Protein AF-D8F2T1-F1 (afdb_monomer)

Mean predicted aligned error: 8.7 Å

Radius of gyration: 24.87 Å; Cα contacts (8 Å, |Δi|>4): 417; chains: 1; bounding box: 88×44×65 Å

Foldseek 3Di:
DPPFDDDDPVLVQLLLLVCLLLLLLLLLVLLVVVLPVVDDDQDWDWDDDPPDDIDTDHDFPDPLSLQLLLLSCCLQPPPPHCNHVLNNLVSLCVVDVDPLSVVLNVVLVVLLVDLQQDPDWDADPNDTQTLVNLLVCCCVQAFVDDPVSNVVVVVVLVVPVVSVSVSSSSNSSSSVSSSVSSVVSSVSCVVVVSRPDRDDGFQAAPVQRDGDPVFAQPDKAAPQHCLLQPSRGIHDGRHHTPVLCVLCVVLNVLVCLDDVNVVSSQQRHQADSSSAFRWHDQPQWIWTDSHNHDIDIDGNDPPDPQPDWDQDPVRDTDGDDDGPDDPPVVVSVVSVVVSVVVSVPDPDPPD

Solvent-accessible surface area (backbone atoms only — not comparable to full-atom values): 20233 Å² total; per-residue (Å²): 132,82,79,75,54,78,72,53,72,65,60,52,51,50,54,49,40,52,49,45,37,56,51,43,50,50,26,36,52,51,28,51,55,56,59,67,70,66,66,80,70,76,44,78,47,76,47,70,51,102,89,50,73,76,43,75,49,75,36,71,66,57,70,58,62,45,48,43,54,45,64,51,43,40,55,41,73,35,83,90,32,85,39,10,54,66,57,51,52,52,54,35,46,77,76,40,88,48,69,66,51,54,51,48,48,54,52,49,51,51,51,50,52,50,48,38,48,44,96,61,86,43,73,58,92,95,36,80,45,34,23,46,57,43,37,52,48,46,42,65,38,53,38,70,33,48,70,67,59,20,46,55,47,49,56,58,36,63,76,40,61,68,60,37,52,54,49,54,44,36,33,46,51,36,48,53,49,50,50,53,49,51,54,50,50,53,50,50,38,64,75,66,64,50,58,77,79,74,82,77,59,78,43,43,15,78,86,75,68,52,59,56,94,92,55,56,38,88,46,69,48,48,83,47,60,50,74,51,38,42,78,77,57,64,40,59,60,30,42,48,32,51,68,60,49,65,52,44,51,65,50,51,55,55,52,44,68,36,70,72,44,30,51,42,16,48,61,56,19,66,51,41,84,74,36,39,56,33,68,44,74,60,89,55,33,36,38,35,35,77,42,66,62,40,75,48,78,47,73,70,55,104,55,81,73,81,88,60,67,42,77,42,97,84,80,47,75,47,68,84,87,84,78,88,75,78,78,57,61,62,64,52,48,54,46,53,51,50,49,55,52,64,67,70,65,63,80,78,79,84,124

Sequence (351 aa):
MTEIRDLSKDELEQETRIYRFLHQINIVRDTAKRLLKKGPHLGIQMKAEKDGPLQMEFRPPDIQTATELAVVIEPLVRESSDIHYNTIIELCRAQNESSELVTLHEKATTAAAGIKKGGMQLVHNDQERTPEWIYERFMDKMVNVGDIEAREYEENLNRDPILRDLLLFQFYDYSMSMIRFLIWLQEAFKSGEFLPKGAYRDHICITCGRSGDDVNFTKVEHTLPEALGNTHSVLPRGYCCDKCQNIMAPVEGKILETLPFAMTKLLFTKHTKAGRFPKAKLGQIHYEKTKPNHLRMDVFSGKAGFTDVQKADDGKVKFNLTASSRFDHIALGRVLVLSATINSKEPAQNI

Nearest PDB structures (foldseek):
  3ani-assembly1_A  TM=1.305E-01  e=9.556E-01  Streptococcus agalactiae serogroup III

Secondary structure (DSSP, 8-state):
-----PPPHHHHHHHHHHHHHHHHHHHHHHHHHHHHTT-S--EEEEE--TTS--EEEEEPPPHHHHHHHHHHHHHHH-TTSTT-HHHHHHHHHHH---HHHHHHHHHHHHHHHHHHH-SS-EEETTEEE-HHHHHHHHIIIIISS-HHHHHHHHHHHTTSHHHHHHHHHHHHHHHHHHHHHHHHHHHHHHHTT-SPPPPP---B-TTT--BSTTS-----EESS-GGGT--S-EE-TTSS-HHHHHHHHHHHHHHHTSHHHHHHHHHH-SS-TTSPPPEEEETTEEEEEEETTEEEEEE--SS-S-TT-EEPTTS-EE----------HHHHHHHHHHHHHHHS-------

Structure (mmCIF, N/CA/C/O backbone):
data_AF-D8F2T1-F1
#
_entry.id   AF-D8F2T1-F1
#
loop_
_atom_site.group_PDB
_atom_site.id
_atom_site.type_symbol
_atom_site.label_atom_id
_atom_site.label_alt_id
_atom_site.label_comp_id
_atom_site.label_asym_id
_atom_site.label_entity_id
_atom_site.label_seq_id
_atom_site.pdbx_PDB_ins_code
_atom_site.Cartn_x
_atom_site.Cartn_y
_atom_site.Cartn_z
_atom_site.occupancy
_atom_site.B_iso_or_equiv
_atom_site.auth_seq_id
_atom_site.auth_comp_id
_atom_site.auth_asym_id
_atom_site.auth_atom_id
_atom_site.pdbx_PDB_model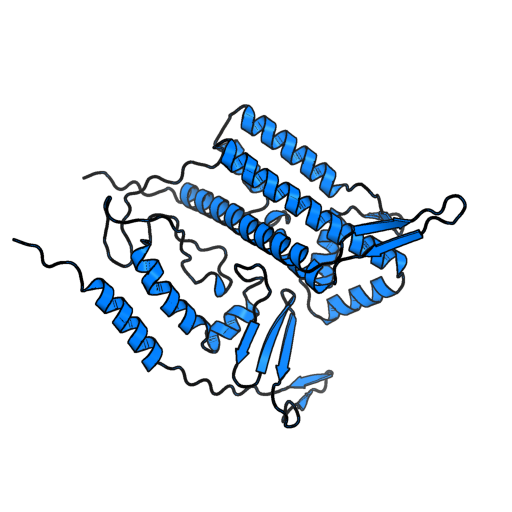_num
ATOM 1 N N . MET A 1 1 ? 42.967 -2.618 6.254 1.00 47.53 1 MET A N 1
ATOM 2 C CA . MET A 1 1 ? 41.799 -3.251 5.618 1.00 47.53 1 MET A CA 1
ATOM 3 C C . MET A 1 1 ? 40.784 -3.469 6.713 1.00 47.53 1 MET A C 1
ATOM 5 O O . MET A 1 1 ? 41.031 -4.296 7.578 1.00 47.53 1 MET A O 1
ATOM 9 N N . THR A 1 2 ? 39.742 -2.649 6.753 1.00 48.16 2 THR A N 1
ATOM 10 C CA . THR A 1 2 ? 38.578 -2.891 7.608 1.00 48.16 2 THR A CA 1
ATOM 11 C C . THR A 1 2 ? 37.925 -4.177 7.102 1.00 48.16 2 THR A C 1
ATOM 13 O O . THR A 1 2 ?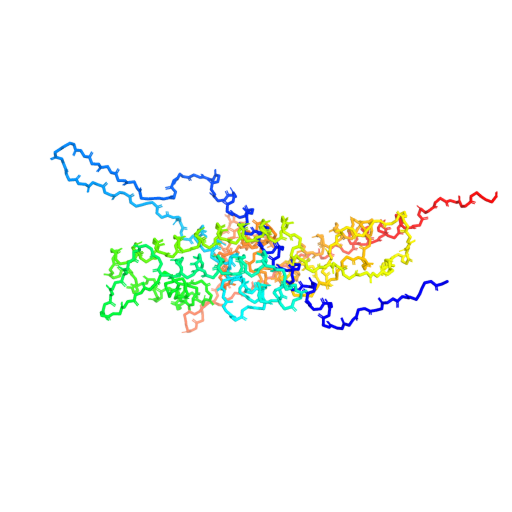 37.788 -4.345 5.891 1.00 48.16 2 THR A O 1
ATOM 16 N N . GLU A 1 3 ? 37.648 -5.137 7.982 1.00 52.06 3 GLU A N 1
ATOM 17 C CA . GLU A 1 3 ? 36.912 -6.336 7.581 1.00 52.06 3 GLU A CA 1
ATOM 18 C C . GLU A 1 3 ? 35.502 -5.917 7.159 1.00 52.06 3 GLU A C 1
ATOM 20 O O . GLU A 1 3 ? 34.770 -5.313 7.947 1.00 52.06 3 GLU A O 1
ATOM 25 N N . ILE A 1 4 ? 35.136 -6.236 5.916 1.00 58.72 4 ILE A N 1
ATOM 26 C CA . ILE A 1 4 ? 33.775 -6.055 5.416 1.00 58.72 4 ILE A CA 1
ATOM 27 C C . ILE A 1 4 ? 32.883 -6.968 6.257 1.00 58.72 4 ILE A C 1
ATOM 29 O O . ILE A 1 4 ? 32.917 -8.191 6.113 1.00 58.72 4 ILE A O 1
ATOM 33 N N . ARG A 1 5 ? 32.101 -6.385 7.167 1.00 67.44 5 ARG A N 1
ATOM 34 C CA . ARG A 1 5 ? 31.079 -7.136 7.895 1.00 67.44 5 ARG A CA 1
ATOM 35 C C . ARG A 1 5 ? 29.887 -7.349 6.970 1.00 67.44 5 ARG A C 1
ATOM 37 O O . ARG A 1 5 ? 29.105 -6.427 6.742 1.00 67.44 5 ARG A O 1
ATOM 44 N N . ASP A 1 6 ? 29.724 -8.576 6.493 1.00 68.56 6 ASP A N 1
ATOM 45 C CA . ASP A 1 6 ? 28.475 -8.995 5.869 1.00 68.56 6 ASP A CA 1
ATOM 46 C C . ASP A 1 6 ? 27.378 -9.116 6.930 1.00 68.56 6 ASP A C 1
ATOM 48 O O . ASP A 1 6 ? 27.595 -9.615 8.040 1.00 68.56 6 ASP A O 1
ATOM 52 N N . LEU A 1 7 ? 26.182 -8.637 6.594 1.00 70.38 7 LEU A N 1
ATOM 53 C CA . LEU A 1 7 ? 25.020 -8.829 7.450 1.00 70.38 7 LEU A CA 1
ATOM 54 C C . LEU A 1 7 ? 24.626 -10.290 7.490 1.00 70.38 7 LEU A C 1
ATOM 56 O O . LEU A 1 7 ? 24.639 -10.982 6.467 1.00 70.38 7 LEU A O 1
ATOM 60 N N . SER A 1 8 ? 24.151 -10.723 8.655 1.00 84.25 8 SER A N 1
ATOM 61 C CA . SER A 1 8 ? 23.357 -11.939 8.685 1.00 84.25 8 SER A CA 1
ATOM 62 C C . SER A 1 8 ? 22.122 -11.765 7.795 1.00 84.25 8 SER A C 1
ATOM 64 O O . SER A 1 8 ? 21.581 -10.667 7.622 1.00 84.25 8 SER A O 1
ATOM 66 N N . LYS A 1 9 ? 21.658 -12.875 7.221 1.00 84.50 9 LYS A N 1
ATOM 67 C CA . LYS A 1 9 ? 20.428 -12.905 6.423 1.00 84.50 9 LYS A CA 1
ATOM 68 C C . LYS A 1 9 ? 19.243 -12.291 7.185 1.00 84.50 9 LYS A C 1
ATOM 70 O O . LYS A 1 9 ? 18.441 -11.581 6.584 1.00 84.50 9 LYS A O 1
ATOM 75 N N . ASP A 1 10 ? 19.184 -12.520 8.494 1.00 87.12 10 ASP A N 1
ATOM 76 C CA . ASP A 1 10 ? 18.110 -12.041 9.362 1.00 87.12 10 ASP A CA 1
ATOM 77 C C . ASP A 1 10 ? 18.156 -10.517 9.541 1.00 87.12 10 ASP A C 1
ATOM 79 O O . ASP A 1 10 ? 17.127 -9.859 9.403 1.00 87.12 10 ASP A O 1
ATOM 83 N N . GLU A 1 11 ? 19.337 -9.928 9.764 1.00 84.31 11 GLU A N 1
ATOM 84 C CA . GLU A 1 11 ? 19.495 -8.465 9.845 1.00 84.31 11 GLU A CA 1
ATOM 85 C C . GLU A 1 11 ? 19.054 -7.782 8.540 1.00 84.31 11 GLU A C 1
ATOM 87 O O . GLU A 1 11 ? 18.348 -6.770 8.563 1.00 84.31 11 GLU A O 1
ATOM 92 N N . LEU A 1 12 ? 19.418 -8.364 7.391 1.00 83.44 12 LEU A N 1
ATOM 93 C CA . LEU A 1 12 ? 19.035 -7.857 6.073 1.00 83.44 12 LEU A CA 1
ATOM 94 C C . LEU A 1 12 ? 17.518 -7.928 5.844 1.00 83.44 12 LEU A C 1
ATOM 96 O O . LEU A 1 12 ? 16.914 -6.995 5.301 1.00 83.44 12 LEU A O 1
ATOM 100 N N . GLU A 1 13 ? 16.898 -9.038 6.246 1.00 88.38 13 GLU A N 1
ATOM 101 C CA . GLU A 1 13 ? 15.456 -9.236 6.130 1.00 88.38 13 GLU A CA 1
ATOM 102 C C . GLU A 1 13 ? 14.687 -8.239 7.007 1.00 88.38 13 GLU A C 1
ATOM 104 O O . GLU A 1 13 ? 13.708 -7.638 6.556 1.00 88.38 13 GLU A O 1
ATOM 109 N N . GLN A 1 14 ? 15.156 -8.002 8.231 1.00 89.25 14 GLN A N 1
ATOM 110 C CA . GLN A 1 14 ? 14.554 -7.045 9.157 1.00 89.25 14 GLN A CA 1
ATOM 111 C C . GLN A 1 14 ? 14.670 -5.605 8.646 1.00 89.25 14 GLN A C 1
ATOM 113 O O . GLN A 1 14 ? 13.664 -4.893 8.597 1.00 89.25 14 GLN A O 1
ATOM 118 N N . GLU A 1 15 ? 15.858 -5.185 8.197 1.00 87.06 15 GLU A N 1
ATOM 119 C CA . GLU A 1 15 ? 16.068 -3.862 7.595 1.00 87.06 15 GLU A CA 1
ATOM 120 C C . GLU A 1 15 ? 15.147 -3.657 6.382 1.00 87.06 15 GLU A C 1
ATOM 122 O O . GLU A 1 15 ? 14.473 -2.629 6.260 1.00 87.06 15 GLU A O 1
ATOM 127 N N . THR A 1 16 ? 15.053 -4.672 5.518 1.00 89.75 16 THR A N 1
ATOM 128 C CA . THR A 1 16 ? 14.167 -4.681 4.347 1.00 89.75 16 THR A CA 1
ATOM 129 C C . THR A 1 16 ? 12.702 -4.519 4.742 1.00 89.75 16 THR A C 1
ATOM 131 O O . THR A 1 16 ? 11.978 -3.711 4.155 1.00 89.75 16 THR A O 1
ATOM 134 N N . ARG A 1 17 ? 12.249 -5.270 5.746 1.00 92.75 17 ARG A N 1
ATOM 135 C CA . ARG A 1 17 ? 10.864 -5.249 6.224 1.00 92.75 17 ARG A CA 1
ATOM 136 C C . ARG A 1 17 ? 10.489 -3.878 6.791 1.00 92.75 17 ARG A C 1
ATOM 138 O O . ARG A 1 17 ? 9.437 -3.337 6.452 1.00 92.75 17 ARG A O 1
ATOM 145 N N . ILE A 1 18 ? 11.382 -3.272 7.569 1.00 92.56 18 ILE A N 1
ATOM 146 C CA . ILE A 1 18 ? 11.192 -1.930 8.135 1.00 92.56 18 ILE A CA 1
ATOM 147 C C . ILE A 1 18 ? 11.193 -0.863 7.045 1.00 92.56 18 ILE A C 1
ATOM 149 O O . ILE A 1 18 ? 10.325 0.012 7.042 1.00 92.56 18 ILE A O 1
ATOM 153 N N . TYR A 1 19 ? 12.113 -0.948 6.081 1.00 92.50 19 TYR A N 1
ATOM 154 C CA . TYR A 1 19 ? 12.103 -0.059 4.923 1.00 92.50 19 TYR A CA 1
ATOM 155 C C . TYR A 1 19 ? 10.760 -0.127 4.188 1.00 92.50 19 TYR A C 1
ATOM 157 O O . TYR A 1 19 ? 10.139 0.912 3.960 1.00 92.50 19 TYR A O 1
ATOM 165 N N . ARG A 1 20 ? 10.284 -1.335 3.867 1.00 95.00 20 ARG A N 1
ATOM 166 C CA . ARG A 1 20 ? 9.018 -1.550 3.152 1.00 95.00 20 ARG A CA 1
ATOM 167 C C . ARG A 1 20 ? 7.823 -0.997 3.925 1.00 95.00 20 ARG A C 1
ATOM 169 O O . ARG A 1 20 ? 6.985 -0.324 3.330 1.00 95.00 20 ARG A O 1
ATOM 176 N N . PHE A 1 21 ? 7.778 -1.198 5.242 1.00 96.75 21 PHE A N 1
ATOM 177 C CA . PHE A 1 21 ? 6.762 -0.605 6.113 1.00 96.75 21 PHE A CA 1
ATOM 178 C C . PHE A 1 21 ? 6.758 0.929 6.040 1.00 96.75 21 PHE A C 1
ATOM 180 O O . PHE A 1 21 ? 5.733 1.550 5.750 1.00 96.75 21 PHE A O 1
ATOM 187 N N . LEU A 1 22 ? 7.918 1.563 6.247 1.00 95.31 22 LEU A N 1
ATOM 188 C CA . LEU A 1 22 ? 8.040 3.023 6.231 1.00 95.31 22 LEU A CA 1
ATOM 189 C C . LEU A 1 22 ? 7.744 3.613 4.847 1.00 95.31 22 LEU A C 1
ATOM 191 O O . LEU A 1 22 ? 7.115 4.670 4.748 1.00 95.31 22 LEU A O 1
ATOM 195 N N . HIS A 1 23 ? 8.196 2.936 3.791 1.00 95.25 23 HIS A N 1
ATOM 196 C CA . HIS A 1 23 ? 7.936 3.297 2.402 1.00 95.25 23 HIS A CA 1
ATOM 197 C C . HIS A 1 23 ? 6.441 3.239 2.091 1.00 95.25 23 HIS A C 1
ATOM 199 O O . HIS A 1 23 ? 5.882 4.220 1.598 1.00 95.25 23 HIS A O 1
ATOM 205 N N . GLN A 1 24 ? 5.760 2.162 2.487 1.00 97.50 24 GLN A N 1
ATOM 206 C CA . GLN A 1 24 ? 4.319 2.026 2.296 1.00 97.50 24 GLN A CA 1
ATOM 207 C C . GLN A 1 24 ? 3.536 3.112 3.049 1.00 97.50 24 GLN A C 1
ATOM 209 O O . GLN A 1 24 ? 2.613 3.696 2.483 1.00 97.50 24 GLN A O 1
ATOM 214 N N . ILE A 1 25 ? 3.932 3.479 4.275 1.00 97.75 25 ILE A N 1
ATOM 215 C CA . ILE A 1 25 ? 3.301 4.600 5.002 1.00 97.75 25 ILE A CA 1
ATOM 216 C C . ILE A 1 25 ? 3.478 5.931 4.262 1.00 97.75 25 ILE A C 1
ATOM 218 O O . ILE A 1 25 ? 2.567 6.762 4.260 1.00 97.75 25 ILE A O 1
ATOM 222 N N . ASN A 1 26 ? 4.618 6.158 3.602 1.00 96.31 26 ASN A N 1
ATOM 223 C CA . ASN A 1 26 ? 4.802 7.363 2.790 1.00 96.31 26 ASN A CA 1
ATOM 224 C C . ASN A 1 26 ? 3.833 7.383 1.598 1.00 96.31 26 ASN A C 1
ATOM 226 O O . ASN A 1 26 ? 3.187 8.407 1.371 1.00 96.31 26 ASN A O 1
ATOM 230 N N . ILE A 1 27 ? 3.655 6.248 0.911 1.00 96.69 27 ILE A N 1
ATOM 231 C CA . ILE A 1 27 ? 2.664 6.107 -0.168 1.00 96.69 27 ILE A CA 1
ATOM 232 C C . ILE A 1 27 ? 1.256 6.397 0.364 1.00 96.69 27 ILE A C 1
ATOM 234 O O . ILE A 1 27 ? 0.514 7.176 -0.239 1.00 96.69 27 ILE A O 1
ATOM 238 N N . VAL A 1 28 ? 0.894 5.830 1.516 1.00 96.44 28 VAL A N 1
ATOM 239 C CA . VAL A 1 28 ? -0.393 6.072 2.184 1.00 96.44 28 VAL A CA 1
ATOM 240 C C . VAL A 1 28 ? -0.595 7.558 2.483 1.00 96.44 28 VAL A C 1
ATOM 242 O O . VAL A 1 28 ? -1.626 8.128 2.120 1.00 96.44 28 VAL A O 1
ATOM 245 N N . ARG A 1 29 ? 0.400 8.216 3.089 1.00 95.25 29 ARG A N 1
ATOM 246 C CA . ARG A 1 29 ? 0.353 9.647 3.421 1.00 95.25 29 ARG A CA 1
ATOM 247 C C . ARG A 1 29 ? 0.141 10.503 2.175 1.00 95.25 29 ARG A C 1
ATOM 249 O O . ARG A 1 29 ? -0.699 11.404 2.191 1.00 95.25 29 ARG A O 1
ATOM 256 N N . ASP A 1 30 ? 0.885 10.244 1.106 1.00 94.62 30 ASP A N 1
ATOM 257 C CA . ASP A 1 30 ? 0.795 11.024 -0.131 1.00 94.62 30 ASP A CA 1
ATOM 258 C C . ASP A 1 30 ? -0.533 10.789 -0.857 1.00 94.62 30 ASP A C 1
ATOM 260 O O . ASP A 1 30 ? -1.131 11.728 -1.394 1.00 94.62 30 ASP A O 1
ATOM 264 N N . THR A 1 31 ? -1.049 9.561 -0.793 1.00 93.06 31 THR A N 1
ATOM 265 C CA . THR A 1 31 ? -2.378 9.196 -1.296 1.00 93.06 31 THR A CA 1
ATOM 266 C C . THR A 1 31 ? -3.470 9.947 -0.551 1.00 93.06 31 THR A C 1
ATOM 268 O O . THR A 1 31 ? -4.275 10.636 -1.179 1.00 93.06 31 THR A O 1
ATOM 271 N N . ALA A 1 32 ? -3.454 9.898 0.783 1.00 91.06 32 ALA A N 1
ATOM 272 C CA . ALA A 1 32 ? -4.412 10.602 1.624 1.00 91.06 32 ALA A CA 1
ATOM 273 C C . ALA A 1 32 ? -4.361 12.118 1.378 1.00 91.06 32 ALA A C 1
ATOM 275 O O . ALA A 1 32 ? -5.389 12.736 1.105 1.00 91.06 32 ALA A O 1
ATOM 276 N N . LYS A 1 33 ? -3.163 12.722 1.360 1.00 90.81 33 LYS A N 1
ATOM 277 C CA . LYS A 1 33 ? -2.981 14.149 1.036 1.00 90.81 33 LYS A CA 1
ATOM 278 C C . LYS A 1 33 ? -3.552 14.508 -0.335 1.00 90.81 33 LYS A C 1
ATOM 280 O O . LYS A 1 33 ? -4.198 15.544 -0.476 1.00 90.81 33 LYS A O 1
ATOM 285 N N . ARG A 1 34 ? -3.306 13.682 -1.358 1.00 90.94 34 ARG A N 1
ATOM 286 C CA . ARG A 1 34 ? -3.819 13.900 -2.718 1.00 90.94 34 ARG A CA 1
ATOM 287 C C . ARG A 1 34 ? -5.343 13.861 -2.758 1.00 90.94 34 ARG A C 1
ATOM 289 O O . ARG A 1 34 ? -5.940 14.705 -3.420 1.00 90.94 34 ARG A O 1
ATOM 296 N N . LEU A 1 35 ? -5.952 12.872 -2.113 1.00 85.94 35 LEU A N 1
ATOM 297 C CA . LEU A 1 35 ? -7.398 12.661 -2.165 1.00 85.94 35 LEU A CA 1
ATOM 298 C C . LEU A 1 35 ? -8.145 13.719 -1.343 1.00 85.94 35 LEU A C 1
ATOM 300 O O . LEU A 1 35 ? -9.113 14.290 -1.837 1.00 85.94 35 LEU A O 1
ATOM 304 N N . LEU A 1 36 ? -7.618 14.104 -0.176 1.00 82.06 36 LEU A N 1
ATOM 305 C CA . LEU A 1 36 ? -8.179 15.187 0.641 1.00 82.06 36 LEU A CA 1
ATOM 306 C C . LEU A 1 36 ? -8.149 16.556 -0.063 1.00 82.06 36 LEU A C 1
ATOM 308 O O . LEU A 1 36 ? -9.039 17.372 0.157 1.00 82.06 36 LEU A O 1
ATOM 312 N N . LYS A 1 37 ? -7.169 16.809 -0.944 1.00 85.12 37 LYS A N 1
ATOM 313 C CA . LYS A 1 37 ? -7.089 18.057 -1.728 1.00 85.12 37 LYS A CA 1
ATOM 314 C C . LYS A 1 37 ? -8.175 18.204 -2.800 1.00 85.12 37 LYS A C 1
ATOM 316 O O . LYS A 1 37 ? -8.380 19.320 -3.264 1.00 85.12 37 LYS A O 1
ATOM 321 N N . LYS A 1 38 ? -8.829 17.121 -3.241 1.00 77.19 38 LYS A N 1
ATOM 322 C CA . LYS A 1 38 ? -9.782 17.177 -4.366 1.00 77.19 38 LYS A CA 1
ATOM 323 C C . LYS A 1 38 ? -11.177 17.714 -4.000 1.00 77.19 38 LYS A C 1
ATOM 325 O O . LYS A 1 38 ? -11.819 18.259 -4.886 1.00 77.19 38 LYS A O 1
ATOM 330 N N . GLY A 1 39 ? -11.595 17.640 -2.732 1.00 69.19 39 GLY A N 1
ATOM 331 C CA . GLY A 1 39 ? -12.861 18.196 -2.208 1.00 69.19 39 GLY A CA 1
ATOM 332 C C . GLY A 1 39 ? -14.171 17.599 -2.781 1.00 69.19 39 GLY A C 1
ATOM 333 O O . GLY A 1 39 ? -14.130 16.956 -3.828 1.00 69.19 39 GLY A O 1
ATOM 334 N N . PRO A 1 40 ? -15.347 17.821 -2.137 1.00 52.47 4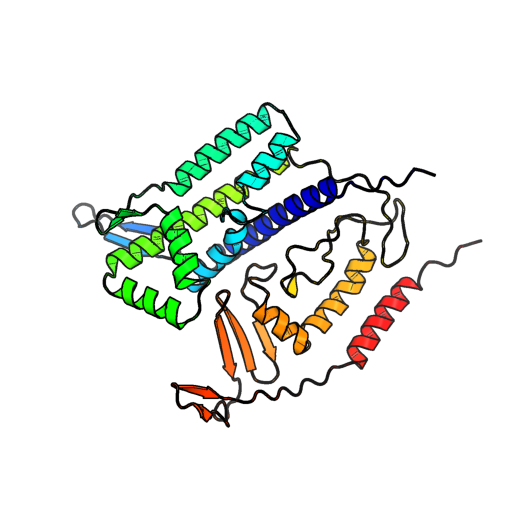0 PRO A N 1
ATOM 335 C CA . PRO A 1 40 ? -15.584 18.384 -0.804 1.00 52.47 40 PRO A CA 1
ATOM 336 C C . PRO A 1 40 ? -15.871 17.308 0.270 1.00 52.47 40 PRO A C 1
ATOM 338 O O . PRO A 1 40 ? -16.513 16.300 0.013 1.00 52.47 40 PRO A O 1
ATOM 341 N N . HIS A 1 41 ? -15.410 17.589 1.493 1.00 57.03 41 HIS A N 1
ATOM 342 C CA . HIS A 1 41 ? -15.853 17.070 2.799 1.00 57.03 41 HIS A CA 1
ATOM 343 C C . HIS A 1 41 ? -16.384 15.631 2.858 1.00 57.03 41 HIS A C 1
ATOM 345 O O . HIS A 1 41 ? -17.583 15.400 2.985 1.00 57.03 41 HIS A O 1
ATOM 351 N N . LEU A 1 42 ? -15.449 14.686 2.883 1.00 59.97 42 LEU A N 1
ATOM 352 C CA . LEU A 1 42 ? -15.672 13.344 3.409 1.00 59.97 42 LEU A CA 1
ATOM 353 C C . LEU A 1 42 ? -16.151 13.490 4.859 1.00 59.97 42 LEU A C 1
ATOM 355 O O . LEU A 1 42 ? -15.383 13.940 5.713 1.00 59.97 42 LEU A O 1
ATOM 359 N N . GLY A 1 43 ? -17.424 13.206 5.124 1.00 58.66 43 GLY A N 1
ATOM 360 C CA . GLY A 1 43 ? -17.995 13.412 6.451 1.00 58.66 43 GLY A CA 1
ATOM 361 C C . GLY A 1 43 ? -19.514 13.309 6.516 1.00 58.66 43 GLY A C 1
ATOM 362 O O . GLY A 1 43 ? -20.212 13.261 5.504 1.00 58.66 43 GLY A O 1
ATOM 363 N N . ILE A 1 44 ? -20.012 13.283 7.749 1.00 53.94 44 ILE A N 1
ATOM 364 C CA . ILE A 1 44 ? -21.430 13.413 8.075 1.00 53.94 44 ILE A CA 1
ATOM 365 C C . ILE A 1 44 ? -21.688 14.903 8.321 1.00 53.94 44 ILE A C 1
ATOM 367 O O . ILE A 1 44 ? -21.111 15.486 9.238 1.00 53.94 44 ILE A O 1
ATOM 371 N N . GLN A 1 45 ? -22.535 15.535 7.510 1.00 60.03 45 GLN A N 1
ATOM 372 C CA . GLN A 1 45 ? -23.068 16.860 7.819 1.00 60.03 45 GLN A CA 1
ATOM 373 C C . GLN A 1 45 ? -24.387 16.687 8.566 1.00 60.03 45 GLN A C 1
ATOM 375 O O . GLN A 1 45 ? -25.352 16.165 8.019 1.00 60.03 45 GLN A O 1
ATOM 380 N N . MET A 1 46 ? -24.429 17.125 9.822 1.00 53.94 46 MET A N 1
ATOM 381 C CA . MET A 1 46 ? -25.657 17.167 10.613 1.00 53.94 46 MET A CA 1
ATOM 382 C C . MET A 1 46 ? -26.170 18.605 10.622 1.00 53.94 46 MET A C 1
ATOM 384 O O . MET A 1 46 ? -25.457 19.519 11.034 1.00 53.94 46 MET A O 1
ATOM 388 N N . LYS A 1 47 ? -27.397 18.813 10.153 1.00 68.81 47 LYS A N 1
ATOM 389 C CA . LYS A 1 47 ? -28.118 20.080 10.255 1.00 68.81 47 LYS A CA 1
ATOM 390 C C . LYS A 1 47 ? -29.330 19.857 11.147 1.00 68.81 47 LYS A C 1
ATOM 392 O O . LYS A 1 47 ? -30.178 19.025 10.844 1.00 68.81 47 LYS A O 1
ATOM 397 N N . ALA A 1 48 ? -29.392 20.589 12.249 1.00 59.88 48 ALA A N 1
ATOM 398 C CA . ALA A 1 48 ? -30.565 20.643 13.106 1.00 59.88 48 ALA A CA 1
ATOM 399 C C . ALA A 1 48 ? -31.143 22.057 13.026 1.00 59.88 48 ALA A C 1
ATOM 401 O O . ALA A 1 48 ? -30.441 23.030 13.309 1.00 59.88 48 ALA A O 1
ATOM 402 N N . GLU A 1 49 ? -32.402 22.176 12.616 1.00 72.19 49 GLU A N 1
ATOM 403 C CA . GLU A 1 49 ? -33.157 23.419 12.776 1.00 72.19 49 GLU A CA 1
ATOM 404 C C . GLU A 1 49 ? -33.736 23.475 14.193 1.00 72.19 49 GLU A C 1
ATOM 406 O O . GLU A 1 49 ? -33.999 22.436 14.795 1.00 72.19 49 GLU A O 1
ATOM 411 N N . LYS A 1 50 ? -33.924 24.688 14.730 1.00 68.25 50 LYS A N 1
ATOM 412 C CA . LYS A 1 50 ? -34.254 24.938 16.147 1.00 68.25 50 LYS A CA 1
ATOM 413 C C . LYS A 1 50 ? -35.494 24.172 16.647 1.00 68.25 50 LYS A C 1
ATOM 415 O O . LYS A 1 50 ? -35.551 23.872 17.830 1.00 68.25 50 LYS A O 1
ATOM 420 N N . ASP A 1 51 ? -36.398 23.802 15.738 1.00 76.69 51 ASP A N 1
ATOM 421 C CA . ASP A 1 51 ? -37.614 23.018 15.992 1.00 76.69 51 ASP A CA 1
ATOM 422 C C . ASP A 1 51 ? -37.906 22.005 14.853 1.00 76.69 51 ASP A C 1
ATOM 424 O O . ASP A 1 51 ? -39.041 21.569 14.666 1.00 76.69 51 ASP A O 1
ATOM 428 N N . GLY A 1 52 ? -36.896 21.666 14.039 1.00 72.44 52 GLY A N 1
ATOM 429 C CA . GLY A 1 52 ? -37.039 20.818 12.847 1.00 72.44 52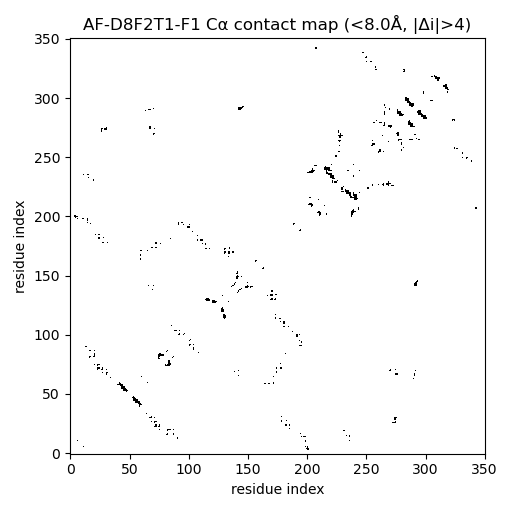 GLY A CA 1
ATOM 430 C C . GLY A 1 52 ? -36.394 19.434 12.993 1.00 72.44 52 GLY A C 1
ATOM 431 O O . GLY A 1 52 ? -35.624 19.197 13.927 1.00 72.44 52 GLY A O 1
ATOM 432 N N . PRO A 1 53 ? -36.677 18.494 12.071 1.00 72.88 53 PRO A N 1
ATOM 433 C CA . PRO A 1 53 ? -36.037 17.185 12.079 1.00 72.88 53 PRO A CA 1
ATOM 434 C C . PRO A 1 53 ? -34.524 17.322 11.875 1.00 72.88 53 PRO A C 1
ATOM 436 O O . PRO A 1 53 ? -34.053 18.149 11.092 1.00 72.88 53 PRO A O 1
ATOM 439 N N . LEU A 1 54 ? -33.758 16.470 12.556 1.00 69.94 54 LEU A N 1
ATOM 440 C CA . LEU A 1 54 ? -32.325 16.342 12.332 1.00 69.94 54 LEU A CA 1
ATOM 441 C C . LEU A 1 54 ? -32.082 15.832 10.904 1.00 69.94 54 LEU A C 1
ATOM 443 O O . LEU A 1 54 ? -32.410 14.692 10.580 1.00 69.94 54 LEU A O 1
ATOM 447 N N . GLN A 1 55 ? -31.492 16.667 10.055 1.00 71.19 55 GLN A N 1
ATOM 448 C CA . GLN A 1 55 ? -31.054 16.275 8.722 1.00 71.19 55 GLN A CA 1
ATOM 449 C C . GLN A 1 55 ? -29.608 15.796 8.796 1.00 71.19 55 GLN A C 1
ATOM 451 O O . GLN A 1 55 ? -28.703 16.555 9.145 1.00 71.19 55 GLN A O 1
ATOM 456 N N . MET A 1 56 ? -29.384 14.532 8.459 1.00 64.06 56 MET A N 1
ATOM 457 C CA . MET A 1 56 ? -28.048 13.971 8.297 1.00 64.06 56 MET A CA 1
ATOM 458 C C . MET A 1 56 ? -27.783 13.793 6.806 1.00 64.06 56 MET A C 1
ATOM 460 O O . MET A 1 56 ? -28.461 13.019 6.139 1.00 64.06 56 MET A O 1
ATOM 464 N N . GLU A 1 57 ? -26.805 14.517 6.276 1.00 68.50 57 GLU A N 1
ATOM 465 C CA . GLU A 1 57 ? -26.306 14.328 4.921 1.00 68.50 57 GLU A CA 1
ATOM 466 C C . GLU A 1 57 ? -24.978 13.578 5.003 1.00 68.50 57 GLU A C 1
ATOM 468 O O . GLU A 1 57 ? -23.986 14.079 5.544 1.00 68.50 57 GLU A O 1
ATOM 473 N N . PHE A 1 58 ? -24.969 12.356 4.481 1.00 65.31 58 PHE A N 1
ATOM 474 C CA . PHE A 1 58 ? -23.771 11.541 4.425 1.00 65.31 58 PHE A CA 1
ATOM 475 C C . PHE A 1 58 ? -23.052 11.750 3.091 1.00 65.31 58 PHE A C 1
ATOM 477 O O . PHE A 1 58 ? -23.641 11.569 2.028 1.00 65.31 58 PHE A O 1
ATOM 484 N N . ARG A 1 59 ? -21.772 12.138 3.140 1.00 71.50 59 ARG A N 1
ATOM 485 C CA . ARG A 1 59 ? -20.927 12.295 1.949 1.00 71.50 59 ARG A CA 1
ATOM 486 C C . ARG A 1 59 ? -19.781 11.285 1.992 1.00 71.50 59 ARG A C 1
ATOM 488 O O . ARG A 1 59 ? -18.677 11.640 2.424 1.00 71.50 59 ARG A O 1
ATOM 495 N N . PRO A 1 60 ? -20.028 10.020 1.599 1.00 66.19 60 PRO A N 1
ATOM 496 C CA . PRO A 1 60 ? -18.955 9.051 1.457 1.00 66.19 60 PRO A CA 1
ATOM 497 C C . PRO A 1 60 ? -18.005 9.478 0.333 1.00 66.19 60 PRO A C 1
ATOM 499 O O . PRO A 1 60 ? -18.411 10.203 -0.582 1.00 66.19 60 PRO A O 1
ATOM 502 N N . PRO A 1 61 ? -16.743 9.020 0.357 1.00 71.00 61 PRO A N 1
ATOM 503 C CA . PRO A 1 61 ? -15.916 9.075 -0.845 1.00 71.00 61 PRO A CA 1
ATOM 504 C C . PRO A 1 61 ? -16.621 8.358 -1.996 1.00 71.00 61 PRO A C 1
ATOM 506 O O . PRO A 1 61 ? -17.355 7.389 -1.789 1.00 71.00 61 PRO A O 1
ATOM 509 N N . ASP A 1 62 ? -16.321 8.768 -3.225 1.00 80.44 62 ASP A N 1
ATOM 510 C CA . ASP A 1 62 ? -16.623 7.907 -4.356 1.00 80.44 62 ASP A CA 1
ATOM 511 C C . ASP A 1 62 ? -15.899 6.555 -4.188 1.00 80.44 62 ASP A C 1
ATOM 513 O O . ASP A 1 62 ? -14.822 6.457 -3.586 1.00 80.44 62 ASP A O 1
ATOM 517 N N . ILE A 1 63 ? -16.504 5.493 -4.719 1.00 81.06 63 ILE A N 1
ATOM 518 C CA . ILE A 1 63 ? -16.023 4.117 -4.553 1.00 81.06 63 ILE A CA 1
ATOM 519 C C . ILE A 1 63 ? -14.569 3.946 -5.021 1.00 81.06 63 ILE A C 1
ATOM 521 O O . ILE A 1 63 ? -13.827 3.147 -4.450 1.00 81.06 63 ILE A O 1
ATOM 525 N N . GLN A 1 64 ? -14.136 4.713 -6.029 1.00 85.50 64 GLN A N 1
ATOM 526 C CA . GLN A 1 64 ? -12.777 4.658 -6.557 1.00 85.50 64 GLN A CA 1
ATOM 527 C C . GLN A 1 64 ? -11.788 5.271 -5.561 1.00 85.50 64 GLN A C 1
ATOM 529 O O . GLN A 1 64 ? -10.778 4.642 -5.258 1.00 85.50 64 GLN A O 1
ATOM 534 N N . THR A 1 65 ? -12.091 6.440 -4.996 1.00 85.62 65 THR A N 1
ATOM 535 C CA . THR A 1 65 ? -11.308 7.060 -3.915 1.00 85.62 65 THR A CA 1
ATOM 536 C C . THR A 1 65 ? -11.193 6.132 -2.703 1.00 85.62 65 THR A C 1
ATOM 538 O O . THR A 1 65 ? -10.094 5.943 -2.179 1.00 85.62 65 THR A O 1
ATOM 541 N N . ALA A 1 66 ? -12.300 5.510 -2.283 1.00 86.62 66 ALA A N 1
ATOM 542 C CA . ALA A 1 66 ? -12.302 4.556 -1.172 1.00 86.62 66 ALA A CA 1
ATOM 543 C C . ALA A 1 66 ? -11.421 3.332 -1.473 1.00 86.62 66 ALA A C 1
ATOM 545 O O . ALA A 1 66 ? -10.625 2.909 -0.638 1.00 86.62 66 ALA A O 1
ATOM 546 N N . THR A 1 67 ? -11.516 2.808 -2.698 1.00 90.56 67 THR A N 1
ATOM 547 C CA . THR A 1 67 ? -10.726 1.658 -3.153 1.00 90.56 67 THR A CA 1
ATOM 548 C C . THR A 1 67 ? -9.236 1.996 -3.245 1.00 90.56 67 THR A C 1
ATOM 550 O O . THR A 1 67 ? -8.409 1.194 -2.821 1.00 90.56 67 THR A O 1
ATOM 553 N N . GLU A 1 68 ? -8.868 3.185 -3.738 1.00 91.94 68 GLU A N 1
ATOM 554 C CA . GLU A 1 68 ? -7.470 3.640 -3.766 1.00 91.94 68 GLU A CA 1
ATOM 555 C C . GLU A 1 68 ? -6.871 3.683 -2.354 1.00 91.94 68 GLU A C 1
ATOM 557 O O . GLU A 1 68 ? -5.774 3.164 -2.153 1.00 91.94 68 GLU A O 1
ATOM 562 N N . LEU A 1 69 ? -7.590 4.251 -1.376 1.00 91.62 69 LEU A N 1
ATOM 563 C CA . LEU A 1 69 ? -7.144 4.304 0.022 1.00 91.62 69 LEU A CA 1
ATOM 564 C C . LEU A 1 69 ? -6.985 2.907 0.622 1.00 91.62 69 LEU A C 1
ATOM 566 O O . LEU A 1 69 ? -5.943 2.606 1.201 1.00 91.62 69 LEU A O 1
ATOM 570 N N . ALA A 1 70 ? -7.991 2.052 0.456 1.00 93.38 70 ALA A N 1
ATOM 571 C CA . ALA A 1 70 ? -7.985 0.712 1.024 1.00 93.38 70 ALA A CA 1
ATOM 572 C C . ALA A 1 70 ? -6.832 -0.138 0.463 1.00 93.38 70 ALA A C 1
ATOM 574 O O . ALA A 1 70 ? -6.082 -0.762 1.210 1.00 93.38 70 ALA A O 1
ATOM 575 N N . VAL A 1 71 ? -6.598 -0.076 -0.851 1.00 95.56 71 VAL A N 1
ATOM 576 C CA . VAL A 1 71 ? -5.503 -0.815 -1.496 1.00 95.56 71 VAL A CA 1
ATOM 577 C C . VAL A 1 71 ? -4.127 -0.367 -0.996 1.00 95.56 71 VAL A C 1
ATOM 579 O O . VAL A 1 71 ? -3.246 -1.211 -0.840 1.00 95.56 71 VAL A O 1
ATOM 582 N N . VAL A 1 72 ? -3.911 0.929 -0.734 1.00 96.50 72 VAL A N 1
ATOM 583 C CA . VAL A 1 72 ? -2.603 1.393 -0.233 1.00 96.50 72 VAL A CA 1
ATOM 584 C C . VAL A 1 72 ? -2.388 1.089 1.250 1.00 96.50 72 VAL A C 1
ATOM 586 O O . VAL A 1 72 ? -1.239 0.954 1.663 1.00 96.50 72 VAL A O 1
ATOM 589 N N . ILE A 1 73 ? -3.438 0.966 2.066 1.00 97.38 73 ILE A N 1
ATOM 590 C CA . ILE A 1 73 ? -3.268 0.594 3.481 1.00 97.38 73 ILE A CA 1
ATOM 591 C C . ILE A 1 73 ? -3.248 -0.917 3.702 1.00 97.38 73 ILE A C 1
ATOM 593 O O . ILE A 1 73 ? -2.679 -1.348 4.700 1.00 97.38 73 ILE A O 1
ATOM 597 N N . GLU A 1 74 ? -3.820 -1.716 2.792 1.00 97.50 74 GLU A N 1
ATOM 598 C CA . GLU A 1 74 ? -3.949 -3.175 2.923 1.00 97.50 74 GLU A CA 1
ATOM 599 C C . GLU A 1 74 ? -2.673 -3.859 3.448 1.00 97.50 74 GLU A C 1
ATOM 601 O O . GLU A 1 74 ? -2.780 -4.579 4.443 1.00 97.50 74 GLU A O 1
ATOM 606 N N . PRO A 1 75 ? -1.466 -3.624 2.889 1.00 97.38 75 PRO A N 1
ATOM 607 C CA . PRO A 1 75 ? -0.261 -4.302 3.366 1.00 97.38 75 PRO A CA 1
ATOM 608 C C . PRO A 1 75 ? 0.095 -3.981 4.823 1.00 97.38 75 PRO A C 1
ATOM 610 O O . PRO A 1 75 ? 0.824 -4.734 5.452 1.00 97.38 75 PRO A O 1
ATOM 613 N N . LEU A 1 76 ? -0.378 -2.863 5.366 1.00 98.31 76 LEU A N 1
ATOM 614 C CA . LEU A 1 76 ? -0.058 -2.417 6.720 1.00 98.31 76 LEU A CA 1
ATOM 615 C C . LEU A 1 76 ? -1.071 -2.904 7.755 1.00 98.31 76 LEU A C 1
ATOM 617 O O . LEU A 1 76 ? -0.735 -2.961 8.934 1.00 98.31 76 LEU A O 1
ATOM 621 N N . VAL A 1 77 ? -2.295 -3.230 7.332 1.00 97.56 77 VAL A N 1
ATOM 622 C CA . VAL A 1 77 ? -3.420 -3.555 8.231 1.00 97.56 77 VAL A CA 1
ATOM 623 C C . VAL A 1 77 ? -3.852 -5.015 8.159 1.00 97.56 77 VAL A C 1
ATOM 625 O O . VAL A 1 77 ? -4.507 -5.497 9.071 1.00 97.56 77 VAL A O 1
ATOM 628 N N . ARG A 1 78 ? -3.469 -5.736 7.102 1.00 95.81 78 ARG A N 1
ATOM 629 C CA . ARG A 1 78 ? -3.803 -7.150 6.942 1.00 95.81 78 ARG A CA 1
ATOM 630 C C . ARG A 1 78 ? -2.825 -8.030 7.713 1.00 95.81 78 ARG A C 1
ATOM 632 O O . ARG A 1 78 ? -1.628 -7.979 7.442 1.00 95.81 78 ARG A O 1
ATOM 639 N N . GLU A 1 79 ? -3.329 -8.876 8.607 1.00 95.31 79 GLU A N 1
ATOM 640 C CA . GLU A 1 79 ? -2.496 -9.720 9.484 1.00 95.31 79 GLU A CA 1
ATOM 641 C C . GLU A 1 79 ? -1.579 -10.685 8.719 1.00 95.31 79 GLU A C 1
ATOM 643 O O . GLU A 1 79 ? -0.481 -10.993 9.171 1.00 95.31 79 GLU A O 1
ATOM 648 N N . SER A 1 80 ? -1.988 -11.116 7.522 1.00 94.75 80 SER A N 1
ATOM 649 C CA . SER A 1 80 ? -1.181 -11.982 6.655 1.00 94.75 80 SER A CA 1
ATOM 650 C C . SER A 1 80 ? 0.029 -11.282 6.024 1.00 94.75 80 SER A C 1
ATOM 652 O O . SER A 1 80 ? 0.813 -11.925 5.328 1.00 94.75 80 SER A O 1
ATOM 654 N N . SER A 1 81 ? 0.147 -9.961 6.167 1.00 95.81 81 SER A N 1
ATOM 655 C CA . SER A 1 81 ? 1.243 -9.185 5.599 1.00 95.81 81 SER A CA 1
ATOM 656 C C . SER A 1 81 ? 2.466 -9.209 6.508 1.00 95.81 81 SER A C 1
ATOM 658 O O . SER A 1 81 ? 2.383 -8.979 7.713 1.00 95.81 81 SER A O 1
ATOM 660 N N . ASP A 1 82 ? 3.641 -9.382 5.914 1.00 95.56 82 ASP A N 1
ATOM 661 C CA . ASP A 1 82 ? 4.908 -9.341 6.640 1.00 95.56 82 ASP A CA 1
ATOM 662 C C . ASP A 1 82 ? 5.283 -7.929 7.120 1.00 95.56 82 ASP A C 1
ATOM 664 O O . ASP A 1 82 ? 6.103 -7.783 8.023 1.00 95.56 82 ASP A O 1
ATOM 668 N N . ILE A 1 83 ? 4.652 -6.892 6.561 1.00 97.25 83 ILE A N 1
ATOM 669 C CA . ILE A 1 83 ? 4.772 -5.496 7.010 1.00 97.25 83 ILE A CA 1
ATOM 670 C C . ILE A 1 83 ? 3.519 -5.002 7.745 1.00 97.25 83 ILE A C 1
ATOM 672 O O . ILE A 1 83 ? 3.284 -3.796 7.826 1.00 97.25 83 ILE A O 1
ATOM 676 N N . HIS A 1 84 ? 2.711 -5.916 8.285 1.00 98.19 84 HIS A N 1
ATOM 677 C CA . HIS A 1 84 ? 1.613 -5.568 9.183 1.00 98.19 84 HIS A CA 1
ATOM 678 C C . HIS A 1 84 ? 2.125 -4.738 10.373 1.00 98.19 84 HIS A C 1
ATOM 680 O O . HIS A 1 84 ? 3.176 -5.044 10.941 1.00 98.19 84 HIS A O 1
ATOM 686 N N . TYR A 1 85 ? 1.387 -3.696 10.771 1.00 98.00 85 TYR A N 1
ATOM 687 C CA . TYR A 1 85 ? 1.846 -2.749 11.793 1.00 98.00 85 TYR A CA 1
ATOM 688 C C . TYR A 1 85 ? 2.253 -3.449 13.096 1.00 98.00 85 TYR A C 1
ATOM 690 O O . TYR A 1 85 ? 3.293 -3.114 13.657 1.00 98.00 85 TYR A O 1
ATOM 698 N N . ASN A 1 86 ? 1.491 -4.455 13.544 1.00 96.94 86 ASN A N 1
ATOM 699 C CA . ASN A 1 86 ? 1.796 -5.160 14.787 1.00 96.94 86 ASN A CA 1
ATOM 700 C C . ASN A 1 86 ? 3.099 -5.959 14.670 1.00 96.94 86 ASN A C 1
ATOM 702 O O . ASN A 1 86 ? 3.924 -5.923 15.573 1.00 96.94 86 ASN A O 1
ATOM 706 N N . THR A 1 87 ? 3.331 -6.599 13.521 1.00 96.25 87 THR A N 1
ATOM 707 C CA . THR A 1 87 ? 4.576 -7.326 13.231 1.00 96.25 87 THR A CA 1
ATOM 708 C C . THR A 1 87 ? 5.794 -6.407 13.332 1.00 96.25 87 THR A C 1
ATOM 710 O O . THR A 1 87 ? 6.832 -6.815 13.845 1.00 96.25 87 THR A O 1
ATOM 713 N N . ILE A 1 88 ? 5.673 -5.156 12.880 1.00 96.06 88 ILE A N 1
ATOM 714 C CA . ILE A 1 88 ? 6.760 -4.172 12.957 1.00 96.06 88 ILE A CA 1
ATOM 715 C C . ILE A 1 88 ? 6.979 -3.672 14.386 1.00 96.06 88 ILE A C 1
ATOM 717 O O . ILE A 1 88 ? 8.126 -3.536 14.803 1.00 96.06 88 ILE A O 1
ATOM 721 N N . ILE A 1 89 ? 5.911 -3.425 15.152 1.00 94.50 89 ILE A N 1
ATOM 722 C CA . ILE A 1 89 ? 6.042 -3.021 16.560 1.00 94.50 89 ILE A CA 1
ATOM 723 C C . ILE A 1 89 ? 6.721 -4.136 17.367 1.00 94.50 89 ILE A C 1
ATOM 725 O O . ILE A 1 89 ? 7.661 -3.850 18.106 1.00 94.50 89 ILE A O 1
ATOM 729 N N . GLU A 1 90 ? 6.305 -5.394 17.194 1.00 93.69 90 GLU A N 1
ATOM 730 C CA . GLU A 1 90 ? 6.938 -6.535 17.870 1.00 93.69 90 GLU A CA 1
ATOM 731 C C . GLU A 1 90 ? 8.400 -6.711 17.451 1.00 93.69 90 GLU A C 1
ATOM 733 O O . GLU A 1 90 ? 9.255 -6.969 18.296 1.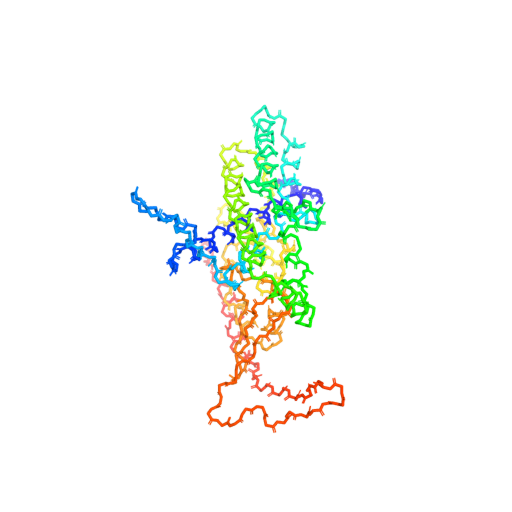00 93.69 90 GLU A O 1
ATOM 738 N N . LEU A 1 91 ? 8.714 -6.506 16.166 1.00 92.06 91 LEU A N 1
ATOM 739 C CA . LEU A 1 91 ? 10.093 -6.534 15.682 1.00 92.06 91 LEU A CA 1
ATOM 740 C C . LEU A 1 91 ? 10.955 -5.471 16.377 1.00 92.06 91 LEU A C 1
ATOM 742 O O . LEU A 1 91 ? 12.046 -5.785 16.846 1.00 92.06 91 LEU A O 1
ATOM 746 N N . CYS A 1 92 ? 10.471 -4.231 16.471 1.00 90.31 92 CYS A N 1
ATOM 747 C CA . CYS A 1 92 ? 11.170 -3.168 17.191 1.00 90.31 92 CYS A CA 1
ATOM 748 C C . CYS A 1 92 ? 11.337 -3.517 18.677 1.00 90.31 92 CYS A C 1
ATOM 750 O O . CYS A 1 92 ? 12.420 -3.333 19.229 1.00 90.31 92 CYS A O 1
ATOM 752 N N . ARG A 1 93 ? 10.288 -4.045 19.321 1.00 89.69 93 ARG A N 1
ATOM 753 C CA . ARG A 1 93 ? 10.297 -4.415 20.744 1.00 89.69 93 ARG A CA 1
ATOM 754 C C . ARG A 1 93 ? 11.306 -5.520 21.046 1.00 89.69 93 ARG A C 1
ATOM 756 O O . ARG A 1 93 ? 12.012 -5.438 22.042 1.00 89.69 93 ARG A O 1
ATOM 763 N N . ALA A 1 94 ? 11.414 -6.519 20.175 1.00 88.69 94 ALA A N 1
ATOM 764 C CA . ALA A 1 94 ? 12.379 -7.606 20.326 1.00 88.69 94 ALA A CA 1
ATOM 765 C C . ALA A 1 94 ? 13.845 -7.135 20.266 1.00 88.69 94 ALA A C 1
ATOM 767 O O . ALA A 1 94 ? 14.736 -7.854 20.709 1.00 88.69 94 ALA A O 1
ATOM 768 N N . GLN A 1 95 ? 14.106 -5.946 19.715 1.00 83.50 95 GLN A N 1
ATOM 769 C CA . GLN A 1 95 ? 15.454 -5.393 19.550 1.00 83.50 95 GLN A CA 1
ATOM 770 C C . GLN A 1 95 ? 15.775 -4.261 20.524 1.00 83.50 95 GLN A C 1
ATOM 772 O O . GLN A 1 95 ? 16.921 -3.817 20.597 1.00 83.50 95 GLN A O 1
ATOM 777 N N . ASN A 1 96 ? 14.773 -3.759 21.243 1.00 81.19 96 ASN A N 1
ATOM 778 C CA . ASN A 1 96 ? 14.916 -2.608 22.114 1.00 81.19 96 ASN A CA 1
ATOM 779 C C . ASN A 1 96 ?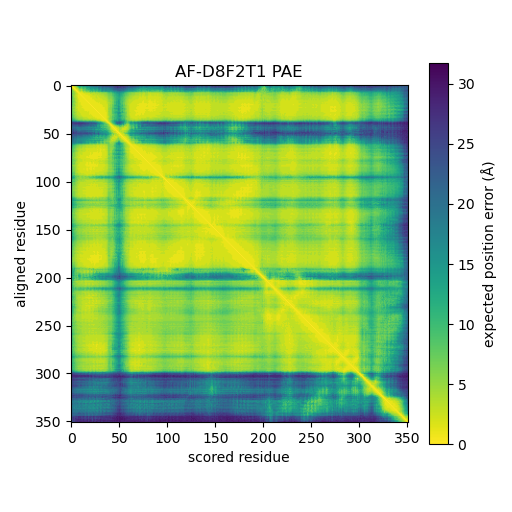 13.992 -2.761 23.328 1.00 81.19 96 ASN A C 1
ATOM 781 O O . ASN A 1 96 ? 12.774 -2.653 23.226 1.00 81.19 96 ASN A O 1
ATOM 785 N N . GLU A 1 97 ? 14.586 -2.976 24.499 1.00 82.62 97 GLU A N 1
ATOM 786 C CA . GLU A 1 97 ? 13.857 -3.124 25.765 1.00 82.62 97 GLU A CA 1
ATOM 787 C C . GLU A 1 97 ? 13.565 -1.774 26.448 1.00 82.62 97 GLU A C 1
ATOM 789 O O . GLU A 1 97 ? 13.283 -1.727 27.646 1.00 82.62 97 GLU A O 1
ATOM 794 N N . SER A 1 98 ? 13.641 -0.651 25.721 1.00 89.25 98 SER A N 1
ATOM 795 C CA . SER A 1 98 ? 13.373 0.665 26.310 1.00 89.25 98 SER A CA 1
ATOM 796 C C . SER A 1 98 ? 11.942 0.763 26.843 1.00 89.25 98 SER A C 1
ATOM 798 O O . SER A 1 98 ? 10.968 0.335 26.212 1.00 89.25 98 SER A O 1
ATOM 800 N N . SER A 1 99 ? 11.810 1.373 28.021 1.00 91.88 99 SER A N 1
ATOM 801 C CA . SER A 1 99 ? 10.519 1.613 28.677 1.00 91.88 99 SER A CA 1
ATOM 802 C C . SER A 1 99 ? 9.566 2.441 27.805 1.00 91.88 99 SER A C 1
ATOM 804 O O . SER A 1 99 ? 8.343 2.270 27.827 1.00 91.88 99 SER A O 1
ATOM 806 N N . GLU A 1 100 ? 10.138 3.305 26.973 1.00 92.88 100 GLU A N 1
ATOM 807 C CA . GLU A 1 100 ? 9.461 4.156 26.018 1.00 92.88 100 GLU A CA 1
ATOM 808 C C . GLU A 1 100 ? 8.855 3.338 24.873 1.00 92.88 100 GLU A C 1
ATOM 810 O O . GLU A 1 100 ? 7.728 3.621 24.461 1.00 92.88 100 GLU A O 1
ATOM 815 N N . LEU A 1 101 ? 9.546 2.295 24.397 1.00 91.25 101 LEU A N 1
ATOM 816 C CA . LEU A 1 101 ? 9.019 1.403 23.366 1.00 91.25 101 LEU A CA 1
ATOM 817 C C . LEU A 1 101 ? 7.922 0.478 23.905 1.00 91.25 101 LEU A C 1
ATOM 819 O O . LEU A 1 101 ? 6.932 0.252 23.210 1.00 91.25 101 LEU A O 1
ATOM 823 N N . VAL A 1 102 ? 8.039 0.008 25.151 1.00 92.06 102 VAL A N 1
ATOM 824 C CA . VAL A 1 102 ? 6.947 -0.714 25.833 1.00 92.06 102 VAL A CA 1
ATOM 825 C C . VAL A 1 102 ? 5.706 0.176 25.926 1.00 92.06 102 VAL A C 1
ATOM 827 O O . VAL A 1 102 ? 4.616 -0.223 25.519 1.00 92.06 102 VAL A O 1
ATOM 830 N N . THR A 1 103 ? 5.885 1.429 26.349 1.00 94.25 103 THR A N 1
ATOM 831 C CA . THR A 1 103 ? 4.794 2.411 26.416 1.00 94.25 103 THR A CA 1
ATOM 832 C C . THR A 1 103 ? 4.192 2.695 25.033 1.00 94.25 103 THR A C 1
ATOM 834 O O . THR A 1 103 ? 2.975 2.848 24.897 1.00 94.25 103 THR A O 1
ATOM 837 N N . LEU A 1 104 ? 5.022 2.793 23.986 1.00 94.56 104 LEU A N 1
ATOM 838 C CA . LEU A 1 104 ? 4.553 2.970 22.610 1.00 94.56 104 LEU A CA 1
ATOM 839 C C . LEU A 1 104 ? 3.730 1.764 22.146 1.00 94.56 104 LEU A C 1
ATOM 841 O O . LEU A 1 104 ? 2.671 1.963 21.551 1.00 94.56 104 LEU A O 1
ATOM 845 N N . HIS A 1 105 ? 4.189 0.543 22.427 1.00 94.94 105 HIS A N 1
ATOM 846 C CA . HIS A 1 105 ? 3.488 -0.697 22.091 1.00 94.94 105 HIS A CA 1
ATOM 847 C C . HIS A 1 105 ? 2.099 -0.750 22.733 1.00 94.94 105 HIS A C 1
ATOM 849 O O . HIS A 1 105 ? 1.110 -0.952 22.027 1.00 94.94 105 HIS A O 1
ATOM 855 N N . GLU A 1 106 ? 1.992 -0.473 24.033 1.00 95.50 106 GLU A N 1
ATOM 856 C CA . GLU A 1 106 ? 0.710 -0.465 24.750 1.00 95.50 106 GLU A CA 1
ATOM 857 C C . GLU A 1 106 ? -0.257 0.582 24.181 1.00 95.50 106 GLU A C 1
ATOM 859 O O . GLU A 1 106 ? -1.433 0.293 23.926 1.00 95.50 106 GLU A O 1
ATOM 864 N N . LYS A 1 107 ? 0.245 1.798 23.917 1.00 97.12 107 LYS A N 1
ATOM 865 C CA . LYS A 1 107 ? -0.535 2.871 23.281 1.00 97.12 107 LYS A CA 1
ATOM 866 C C . LYS A 1 107 ? -0.993 2.476 21.883 1.00 97.12 107 LYS A C 1
ATOM 868 O O . LYS A 1 107 ? -2.153 2.699 21.542 1.00 97.12 107 LYS A O 1
ATOM 873 N N . ALA A 1 108 ? -0.105 1.891 21.082 1.00 97.06 108 ALA A N 1
ATOM 874 C CA . ALA A 1 108 ? -0.409 1.491 19.717 1.00 97.06 108 ALA A CA 1
ATOM 875 C C . ALA A 1 108 ? -1.441 0.357 19.679 1.00 97.06 108 ALA A C 1
ATOM 877 O O . ALA A 1 108 ? -2.402 0.430 18.915 1.00 97.06 108 ALA A O 1
ATOM 878 N N . THR A 1 109 ? -1.289 -0.638 20.552 1.00 96.69 109 THR A N 1
ATOM 879 C CA . THR A 1 109 ? -2.225 -1.756 20.715 1.00 96.69 109 THR A CA 1
ATOM 880 C C . THR A 1 109 ? -3.606 -1.255 21.128 1.00 96.69 109 THR A C 1
ATOM 882 O O . THR A 1 109 ? -4.607 -1.607 20.505 1.00 96.69 109 THR A O 1
ATOM 885 N N . THR A 1 110 ? -3.666 -0.367 22.125 1.00 97.75 110 THR A N 1
ATOM 886 C CA . THR A 1 110 ? -4.924 0.225 22.604 1.00 97.75 110 THR A CA 1
ATOM 887 C C . THR A 1 110 ? -5.605 1.055 21.515 1.00 97.75 110 THR A C 1
ATOM 889 O O . THR A 1 110 ? -6.807 0.914 21.285 1.00 97.75 110 THR A O 1
ATOM 892 N N . ALA A 1 111 ? -4.844 1.897 20.808 1.00 98.12 111 ALA A N 1
ATOM 893 C CA . ALA A 1 111 ? -5.366 2.715 19.718 1.00 98.12 111 ALA A CA 1
ATOM 894 C C . ALA A 1 111 ? -5.910 1.849 18.572 1.00 98.12 111 ALA A C 1
ATOM 896 O O . ALA A 1 111 ? -7.035 2.067 18.124 1.00 98.12 111 ALA A O 1
ATOM 897 N N . ALA A 1 112 ? -5.154 0.837 18.137 1.00 97.81 112 ALA A N 1
ATOM 898 C CA . ALA A 1 112 ? -5.581 -0.070 17.078 1.00 97.81 112 ALA A CA 1
ATOM 899 C C . ALA A 1 112 ? -6.831 -0.868 17.476 1.00 97.81 112 ALA A C 1
ATOM 901 O O . ALA A 1 112 ? -7.769 -0.950 16.688 1.00 97.81 112 ALA A O 1
ATOM 902 N N . ALA A 1 113 ? -6.901 -1.388 18.707 1.00 97.44 113 ALA A N 1
ATOM 903 C CA . ALA A 1 113 ? -8.089 -2.079 19.212 1.00 97.44 113 ALA A CA 1
ATOM 904 C C . ALA A 1 113 ? -9.331 -1.169 19.216 1.00 97.44 113 ALA A C 1
ATOM 906 O O . ALA A 1 113 ? -10.416 -1.594 18.816 1.00 97.44 113 ALA A O 1
ATOM 907 N N . GLY A 1 114 ? -9.168 0.102 19.600 1.00 97.75 114 GLY A N 1
ATOM 908 C CA . GLY A 1 114 ? -10.232 1.104 19.520 1.00 97.75 114 GLY A CA 1
ATOM 909 C C . GLY A 1 114 ? -10.721 1.339 18.087 1.00 97.75 114 GLY A C 1
ATOM 910 O O . GLY A 1 114 ? -11.927 1.377 17.850 1.00 97.75 114 GLY A O 1
ATOM 911 N N . ILE A 1 115 ? -9.802 1.429 17.120 1.00 97.31 115 ILE A N 1
ATOM 912 C CA . ILE A 1 115 ? -10.137 1.598 15.695 1.00 97.31 115 ILE A CA 1
ATOM 913 C C . ILE A 1 115 ? -10.854 0.360 15.144 1.00 97.31 115 ILE A C 1
ATOM 915 O O . ILE A 1 115 ? -11.872 0.498 14.469 1.00 97.31 115 ILE A O 1
ATOM 919 N N . LYS A 1 116 ? -10.359 -0.844 15.461 1.00 96.50 116 LYS A N 1
ATOM 920 C CA . LYS A 1 116 ? -10.958 -2.121 15.041 1.00 96.50 116 LYS A CA 1
ATOM 921 C C . LYS A 1 116 ? -12.385 -2.285 15.561 1.00 96.50 116 LYS A C 1
ATOM 923 O O . LYS A 1 116 ? -13.239 -2.766 14.823 1.00 96.50 116 LYS A O 1
ATOM 928 N N . LYS A 1 117 ? -12.650 -1.859 16.803 1.00 95.81 117 LYS A N 1
ATOM 929 C CA . LYS A 1 117 ? -13.990 -1.870 17.410 1.00 95.81 117 LYS A CA 1
ATOM 930 C C . LYS A 1 117 ? -14.915 -0.804 16.813 1.00 95.81 117 LYS A C 1
ATOM 932 O O . LYS A 1 117 ? -16.103 -1.058 16.640 1.00 95.81 117 LYS A O 1
ATOM 937 N N . GLY A 1 118 ? -14.369 0.367 16.486 1.00 93.88 118 GLY A N 1
ATOM 938 C CA . GLY A 1 118 ? -15.130 1.509 15.988 1.00 93.88 118 GLY A CA 1
ATOM 939 C C . GLY A 1 118 ? -15.951 2.227 17.052 1.00 93.88 118 GLY A C 1
ATOM 940 O O . GLY A 1 118 ? -16.167 1.736 18.159 1.00 93.88 118 GLY A O 1
ATOM 941 N N . GLY A 1 119 ? -16.438 3.415 16.687 1.00 88.62 119 GLY A N 1
ATOM 942 C CA . GLY A 1 119 ? -17.374 4.189 17.509 1.00 88.62 119 GLY A CA 1
ATOM 943 C C . GLY A 1 119 ? -18.847 3.819 17.298 1.00 88.62 119 GLY A C 1
ATOM 944 O O . GLY A 1 119 ? -19.692 4.222 18.091 1.00 88.62 119 GLY A O 1
ATOM 945 N N . MET A 1 120 ? -19.162 3.066 16.239 1.00 86.81 120 MET A N 1
ATOM 946 C CA . MET A 1 120 ? -20.522 2.667 15.875 1.00 86.81 120 MET A CA 1
ATOM 947 C C . MET A 1 120 ? -20.592 1.147 15.739 1.00 86.81 120 MET A C 1
ATOM 949 O O . MET A 1 120 ? -19.935 0.574 14.874 1.00 86.81 120 MET A O 1
ATOM 953 N N . GLN A 1 121 ? -21.418 0.502 16.562 1.00 87.44 121 GLN A N 1
ATOM 954 C CA . GLN A 1 121 ? -21.712 -0.922 16.423 1.00 87.44 121 GLN A CA 1
ATOM 955 C C . GLN A 1 121 ? -22.820 -1.115 15.391 1.00 87.44 121 GLN A C 1
ATOM 957 O O . GLN A 1 121 ? -23.896 -0.529 15.511 1.00 87.44 121 GLN A O 1
ATOM 962 N N . LEU A 1 122 ? -22.557 -1.935 14.376 1.00 92.25 122 LEU A N 1
ATOM 963 C CA . LEU A 1 122 ? -23.552 -2.325 13.387 1.00 92.25 122 LEU A CA 1
ATOM 964 C C . LEU A 1 122 ? -23.952 -3.776 13.647 1.00 92.25 122 LEU A C 1
ATOM 966 O O . LEU A 1 122 ? -23.119 -4.672 13.548 1.00 92.25 122 LEU A O 1
ATOM 970 N N . VAL A 1 123 ? -25.225 -4.014 13.956 1.00 92.88 123 VAL A N 1
ATOM 971 C CA . VAL A 1 123 ? -25.785 -5.367 14.061 1.00 92.88 123 VAL A CA 1
ATOM 972 C C . VAL A 1 123 ? -26.703 -5.587 12.871 1.00 92.88 123 VAL A C 1
ATOM 974 O O . VAL A 1 123 ? -27.620 -4.804 12.638 1.00 92.88 123 VAL A O 1
ATOM 977 N N . HIS A 1 124 ? -26.448 -6.638 12.100 1.00 90.56 124 HIS A N 1
ATOM 978 C CA . HIS A 1 124 ? -27.278 -6.995 10.954 1.00 90.56 124 HIS A CA 1
ATOM 979 C C . HIS A 1 124 ? -27.416 -8.514 10.876 1.00 90.56 124 HIS A C 1
ATOM 981 O O . HIS A 1 124 ? -26.410 -9.215 10.760 1.00 90.56 124 HIS A O 1
ATOM 987 N N . ASN A 1 125 ? -28.659 -9.008 10.889 1.00 90.62 125 ASN A N 1
ATOM 988 C CA . ASN A 1 125 ? -28.999 -10.432 11.014 1.00 90.62 125 ASN A CA 1
ATOM 989 C C . ASN A 1 125 ? -28.358 -11.081 12.252 1.00 90.62 125 ASN A C 1
ATOM 991 O O . ASN A 1 125 ? -27.668 -12.090 12.128 1.00 90.62 125 ASN A O 1
ATOM 995 N N . ASP A 1 126 ? -28.522 -10.448 13.418 1.00 93.75 126 ASP A N 1
ATOM 996 C CA . ASP A 1 126 ? -28.001 -10.912 14.717 1.00 93.75 126 ASP A CA 1
ATOM 997 C C . ASP A 1 126 ? -26.474 -11.101 14.780 1.00 93.75 126 ASP A C 1
ATOM 999 O O . ASP A 1 126 ? -25.943 -11.704 15.710 1.00 93.75 126 ASP A O 1
ATOM 1003 N N . GLN A 1 127 ? -25.749 -10.557 13.800 1.00 93.56 127 GLN A N 1
ATOM 1004 C CA . GLN A 1 127 ? -24.293 -10.569 13.749 1.00 93.56 127 GLN A CA 1
ATOM 1005 C C . GLN A 1 127 ? -23.761 -9.152 13.934 1.00 93.56 127 GLN A C 1
ATOM 1007 O O . GLN A 1 127 ? -24.103 -8.244 13.168 1.00 93.56 127 GLN A O 1
ATOM 1012 N N . GLU A 1 128 ? -22.907 -8.975 14.942 1.00 94.12 128 GLU A N 1
ATOM 1013 C CA . GLU A 1 128 ? -22.113 -7.760 15.102 1.00 94.12 128 GLU A CA 1
ATOM 1014 C C . GLU A 1 128 ? -21.087 -7.670 13.966 1.00 94.12 128 GLU A C 1
ATOM 1016 O O . GLU A 1 128 ? -20.377 -8.627 13.654 1.00 94.12 128 GLU A O 1
ATOM 1021 N N . ARG A 1 129 ? -21.029 -6.503 13.330 1.00 95.06 129 ARG A N 1
ATOM 1022 C CA . ARG A 1 129 ? -20.106 -6.175 12.248 1.00 95.06 129 ARG A CA 1
ATOM 1023 C C . ARG A 1 129 ? -19.205 -5.057 12.731 1.00 95.06 129 ARG A C 1
ATOM 1025 O O . ARG A 1 129 ? -19.624 -3.904 12.806 1.00 95.06 129 ARG A O 1
ATOM 1032 N N . THR A 1 130 ? -17.977 -5.413 13.081 1.00 96.38 130 THR A N 1
ATOM 1033 C CA . THR A 1 130 ? -16.953 -4.432 13.440 1.00 96.38 130 THR A CA 1
ATOM 1034 C C . THR A 1 130 ? -16.451 -3.717 12.179 1.00 96.38 130 THR A C 1
ATOM 1036 O O . THR A 1 130 ? -16.500 -4.294 11.086 1.00 96.38 130 THR A O 1
ATOM 1039 N N . PRO A 1 131 ? -15.925 -2.485 12.283 1.00 96.31 131 PRO A N 1
ATOM 1040 C CA . PRO A 1 131 ? -15.313 -1.810 11.142 1.00 96.31 131 PRO A CA 1
ATOM 1041 C C . PRO A 1 131 ? -14.185 -2.611 10.483 1.00 96.31 131 PRO A C 1
ATOM 1043 O O . PRO A 1 131 ? -14.066 -2.590 9.261 1.00 96.31 131 PRO A O 1
ATOM 1046 N N . GLU A 1 132 ? -13.395 -3.353 11.268 1.00 96.75 132 GLU A N 1
ATOM 1047 C CA . GLU A 1 132 ? -12.378 -4.265 10.731 1.00 96.75 132 GLU A CA 1
ATOM 1048 C C . GLU A 1 132 ? -13.006 -5.373 9.880 1.00 96.75 132 GLU A C 1
ATOM 1050 O O . GLU A 1 132 ? -12.608 -5.557 8.732 1.00 96.75 132 GLU A O 1
ATOM 1055 N N . TRP A 1 133 ? -14.044 -6.046 10.388 1.00 96.06 133 TRP A N 1
ATOM 1056 C CA . TRP A 1 133 ? -14.757 -7.074 9.627 1.00 96.06 133 TRP A CA 1
ATOM 1057 C C . TRP A 1 133 ? -15.324 -6.513 8.319 1.00 96.06 133 TRP A C 1
ATOM 1059 O O . TRP A 1 133 ? -15.244 -7.152 7.270 1.00 96.06 133 TRP A O 1
ATOM 1069 N N . ILE A 1 134 ? -15.881 -5.298 8.354 1.00 96.12 134 ILE A N 1
ATOM 1070 C CA . ILE A 1 134 ? -16.407 -4.632 7.157 1.00 96.12 134 ILE A CA 1
ATOM 1071 C C . ILE A 1 134 ? -15.277 -4.334 6.178 1.00 96.12 134 ILE A C 1
ATOM 1073 O O . ILE A 1 134 ? -15.433 -4.588 4.983 1.00 96.12 134 ILE A O 1
ATOM 1077 N N . TYR A 1 135 ? -14.145 -3.824 6.666 1.00 96.56 135 TYR A N 1
ATOM 1078 C CA . TYR A 1 135 ? -12.963 -3.583 5.850 1.00 96.56 135 TYR A CA 1
ATOM 1079 C C . TYR A 1 135 ? -12.501 -4.847 5.132 1.00 96.56 135 TYR A C 1
ATOM 1081 O O . TYR A 1 135 ? -12.419 -4.853 3.901 1.00 96.56 135 TYR A O 1
ATOM 1089 N N . GLU A 1 136 ? -12.289 -5.933 5.871 1.00 96.19 136 GLU A N 1
ATOM 1090 C CA . GLU A 1 136 ? -11.898 -7.223 5.303 1.00 96.19 136 GLU A CA 1
ATOM 1091 C C . GLU A 1 136 ? -12.927 -7.726 4.294 1.00 96.19 136 GLU A C 1
ATOM 1093 O O . GLU A 1 136 ? -12.575 -8.122 3.182 1.00 96.19 136 GLU A O 1
ATOM 1098 N N . ARG A 1 137 ? -14.219 -7.624 4.625 1.00 96.00 137 ARG A N 1
ATOM 1099 C CA . ARG A 1 137 ? -15.288 -8.078 3.740 1.00 96.00 137 ARG A CA 1
ATOM 1100 C C . ARG A 1 137 ? -15.321 -7.305 2.425 1.00 96.00 137 ARG A C 1
ATOM 1102 O O . ARG A 1 137 ? -15.499 -7.915 1.374 1.00 96.00 137 ARG A O 1
ATOM 1109 N N . PHE A 1 138 ? -15.143 -5.988 2.460 1.00 95.25 138 PHE A N 1
ATOM 1110 C CA . PHE A 1 138 ? -15.056 -5.162 1.255 1.00 95.25 138 PHE A CA 1
ATOM 1111 C C . PHE A 1 138 ? -13.806 -5.488 0.437 1.00 95.25 138 PHE A C 1
ATOM 1113 O O . PHE A 1 138 ? -13.891 -5.624 -0.790 1.00 95.25 138 PHE A O 1
ATOM 1120 N N . MET A 1 139 ? -12.663 -5.671 1.101 1.00 95.88 139 MET A N 1
ATOM 1121 C CA . MET A 1 139 ? -11.435 -6.081 0.428 1.00 95.88 139 MET A CA 1
ATOM 1122 C C . MET A 1 139 ? -11.624 -7.419 -0.293 1.00 95.88 139 MET A C 1
ATOM 1124 O O . MET A 1 139 ? -11.281 -7.525 -1.469 1.00 95.88 139 MET A O 1
ATOM 1128 N N . ASP A 1 140 ? -12.261 -8.391 0.354 1.00 95.62 140 ASP A N 1
ATOM 1129 C CA . ASP A 1 140 ? -12.385 -9.766 -0.142 1.00 95.62 140 ASP A CA 1
ATOM 1130 C C . ASP A 1 140 ? -13.579 -10.030 -1.041 1.00 95.62 140 ASP A C 1
ATOM 1132 O O . ASP A 1 140 ? -13.626 -11.080 -1.669 1.00 95.62 140 ASP A O 1
ATOM 1136 N N . LYS A 1 141 ? -14.559 -9.127 -1.098 1.00 95.50 141 LYS A N 1
ATOM 1137 C CA . LYS A 1 141 ? -15.749 -9.306 -1.942 1.00 95.50 141 LYS A CA 1
ATOM 1138 C C . LYS A 1 141 ? -15.950 -8.234 -2.986 1.00 95.50 141 LYS A C 1
ATOM 1140 O O . LYS A 1 141 ? -16.828 -8.386 -3.819 1.00 95.50 141 LYS A O 1
ATOM 1145 N N . MET A 1 142 ? -15.156 -7.168 -2.973 1.00 92.31 142 MET A N 1
ATOM 1146 C CA . MET A 1 142 ? -15.359 -6.056 -3.901 1.00 92.31 142 MET A CA 1
ATOM 1147 C C . MET A 1 142 ? -14.069 -5.503 -4.510 1.00 92.31 142 MET A C 1
ATOM 1149 O O . MET A 1 142 ? -14.112 -4.993 -5.635 1.00 92.31 142 MET A O 1
ATOM 1153 N N . VAL A 1 143 ? -12.941 -5.568 -3.792 1.00 92.75 143 VAL A N 1
ATOM 1154 C CA . VAL A 1 143 ? -11.666 -4.966 -4.226 1.00 92.75 143 VAL A CA 1
ATOM 1155 C C . VAL A 1 143 ? -10.718 -6.003 -4.834 1.00 92.75 143 VAL A C 1
ATOM 1157 O O . VAL A 1 143 ? -10.223 -5.798 -5.941 1.00 92.75 143 VAL A O 1
ATOM 1160 N N . ASN A 1 144 ? -10.475 -7.116 -4.139 1.00 91.62 144 ASN A N 1
ATOM 1161 C CA . ASN A 1 144 ? -9.494 -8.138 -4.519 1.00 91.62 144 ASN A CA 1
ATOM 1162 C C . ASN A 1 144 ? -10.084 -9.303 -5.330 1.00 91.62 144 ASN A C 1
ATOM 1164 O O . ASN A 1 144 ? -9.390 -10.286 -5.580 1.00 91.62 144 ASN A O 1
ATOM 1168 N N . VAL A 1 145 ? -11.335 -9.205 -5.771 1.00 89.19 145 VAL A N 1
ATOM 1169 C CA . VAL A 1 145 ? -12.019 -10.252 -6.547 1.00 89.19 145 VAL A CA 1
ATOM 1170 C C . VAL A 1 145 ? -12.245 -9.829 -7.994 1.00 89.19 145 VAL A C 1
ATOM 1172 O O . VAL A 1 145 ? -12.036 -8.669 -8.353 1.00 89.19 145 VAL A O 1
ATOM 1175 N N . GLY A 1 146 ? -12.632 -10.787 -8.837 1.00 82.94 146 GLY A N 1
ATOM 1176 C CA . GLY A 1 146 ? -13.044 -10.512 -10.212 1.00 82.94 146 GLY A CA 1
ATOM 1177 C C . GLY A 1 146 ? -14.415 -9.833 -10.290 1.00 82.94 146 GLY A C 1
ATOM 1178 O O . GLY A 1 146 ? -15.175 -9.813 -9.322 1.00 82.94 146 GLY A O 1
ATOM 1179 N N . ASP A 1 147 ? -14.750 -9.311 -11.469 1.00 81.62 147 ASP A N 1
ATOM 1180 C CA . ASP A 1 147 ? -15.943 -8.474 -11.665 1.00 81.62 147 ASP A CA 1
ATOM 1181 C C . ASP A 1 147 ? -17.261 -9.176 -11.362 1.00 81.62 147 ASP A C 1
ATOM 1183 O O . ASP A 1 147 ? -18.180 -8.539 -10.858 1.00 81.62 147 ASP A O 1
ATOM 1187 N N . ILE A 1 148 ? -17.360 -10.475 -11.660 1.00 85.50 148 ILE A N 1
ATOM 1188 C CA . ILE A 1 148 ? -18.584 -11.252 -11.430 1.00 85.50 148 ILE A CA 1
ATOM 1189 C C . ILE A 1 148 ? -18.893 -11.289 -9.930 1.00 85.50 148 ILE A C 1
ATOM 1191 O O . ILE A 1 148 ? -19.965 -10.861 -9.516 1.00 85.50 148 ILE A O 1
ATOM 1195 N N . GLU A 1 149 ? -17.923 -11.703 -9.112 1.00 89.12 149 GLU A N 1
ATOM 1196 C CA . GLU A 1 149 ? -18.085 -11.772 -7.655 1.00 89.12 149 GLU A CA 1
ATOM 1197 C C . GLU A 1 149 ? -18.288 -10.378 -7.041 1.00 89.12 149 GLU A C 1
ATOM 1199 O O . GLU A 1 149 ? -19.161 -10.199 -6.190 1.00 89.12 149 GLU A O 1
ATOM 1204 N N . ALA A 1 150 ? -17.540 -9.371 -7.512 1.00 89.25 150 ALA A N 1
ATOM 1205 C CA . ALA A 1 150 ? -17.713 -7.992 -7.058 1.00 89.25 150 ALA A CA 1
ATOM 1206 C C . ALA A 1 150 ? -19.127 -7.468 -7.335 1.00 89.25 150 ALA A C 1
ATOM 1208 O O . ALA A 1 150 ? -19.729 -6.824 -6.474 1.00 89.25 150 ALA A O 1
ATOM 1209 N N . ARG A 1 151 ? -19.661 -7.755 -8.526 1.00 88.75 151 ARG A N 1
ATOM 1210 C CA . ARG A 1 151 ? -20.996 -7.334 -8.944 1.00 88.75 151 ARG A CA 1
ATOM 1211 C C . ARG A 1 151 ? -22.086 -8.055 -8.162 1.00 88.75 151 ARG A C 1
ATOM 1213 O O . ARG A 1 151 ? -23.018 -7.402 -7.712 1.00 88.75 151 ARG A O 1
ATOM 1220 N N . GLU A 1 152 ? -21.963 -9.363 -7.956 1.00 92.81 152 GLU A N 1
ATOM 1221 C CA . GLU A 1 152 ? -22.904 -10.123 -7.124 1.00 92.81 152 GLU A CA 1
ATOM 1222 C C . GLU A 1 152 ? -22.962 -9.566 -5.696 1.00 92.81 152 GLU A C 1
ATOM 1224 O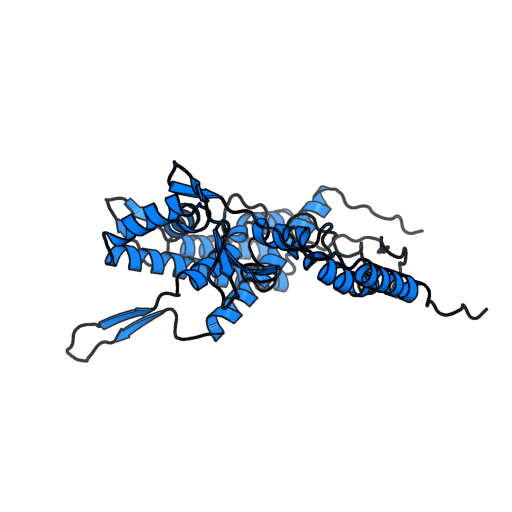 O . GLU A 1 152 ? -24.038 -9.420 -5.110 1.00 92.81 152 GLU A O 1
ATOM 1229 N N . TYR A 1 153 ? -21.809 -9.213 -5.123 1.00 93.69 153 TYR A N 1
ATOM 1230 C CA . TYR A 1 153 ? -21.757 -8.593 -3.804 1.00 93.69 153 TYR A CA 1
ATOM 1231 C C . TYR A 1 153 ? -22.404 -7.199 -3.791 1.00 93.69 153 TYR A C 1
ATOM 1233 O O . TYR A 1 153 ? -23.200 -6.901 -2.900 1.00 93.69 153 TYR A O 1
ATOM 1241 N N . GLU A 1 154 ? -22.127 -6.367 -4.796 1.00 91.00 154 GLU A N 1
ATOM 1242 C CA . GLU A 1 154 ? -22.727 -5.036 -4.940 1.00 91.00 154 GLU A CA 1
ATOM 1243 C C . GLU A 1 154 ? -24.252 -5.096 -5.138 1.00 91.00 154 GLU A C 1
ATOM 1245 O O . GLU A 1 154 ? -24.989 -4.345 -4.500 1.00 91.00 154 GLU A O 1
ATOM 1250 N N . GLU A 1 155 ? -24.751 -6.023 -5.956 1.00 93.38 155 GLU A N 1
ATOM 1251 C CA . GLU A 1 155 ? -26.187 -6.254 -6.152 1.00 93.38 155 GLU A CA 1
ATOM 1252 C C . GLU A 1 155 ? -26.875 -6.680 -4.848 1.00 93.38 155 GLU A C 1
ATOM 1254 O O . GLU A 1 155 ? -27.979 -6.219 -4.562 1.00 93.38 155 GLU A O 1
ATOM 1259 N N . ASN A 1 156 ? -26.216 -7.499 -4.022 1.00 92.19 156 ASN A N 1
ATOM 1260 C CA . ASN A 1 156 ? -26.726 -7.864 -2.700 1.00 92.19 156 ASN A CA 1
ATOM 1261 C C . ASN A 1 156 ? -26.752 -6.674 -1.733 1.00 92.19 156 ASN A C 1
ATOM 1263 O O . ASN A 1 156 ? -27.735 -6.513 -1.011 1.00 92.19 156 ASN A O 1
ATOM 1267 N N . LEU A 1 157 ? -25.721 -5.822 -1.737 1.00 90.88 157 LEU A N 1
ATOM 1268 C CA . LEU A 1 157 ? -25.707 -4.589 -0.941 1.00 90.88 157 LEU A CA 1
ATOM 1269 C C . LEU A 1 157 ? -26.818 -3.624 -1.369 1.00 90.88 157 LEU A C 1
ATOM 1271 O O . LEU A 1 157 ? -27.463 -3.016 -0.524 1.00 90.88 157 LEU A O 1
ATOM 1275 N N . ASN A 1 158 ? -27.094 -3.518 -2.669 1.00 91.12 158 ASN A N 1
ATOM 1276 C CA . ASN A 1 158 ? -28.125 -2.622 -3.200 1.00 91.12 158 ASN A CA 1
ATOM 1277 C C . ASN A 1 158 ? -29.565 -3.023 -2.831 1.00 91.12 158 ASN A C 1
ATOM 1279 O O . ASN A 1 158 ? -30.478 -2.227 -3.042 1.00 91.12 158 ASN A O 1
ATOM 1283 N N . ARG A 1 159 ? -29.786 -4.219 -2.267 1.00 94.69 159 ARG A N 1
ATOM 1284 C CA . ARG A 1 159 ? -31.105 -4.631 -1.750 1.00 94.69 159 ARG A CA 1
ATOM 1285 C C . ARG A 1 159 ? -31.510 -3.868 -0.490 1.00 94.69 159 ARG A C 1
ATOM 1287 O O . ARG A 1 159 ? -32.702 -3.728 -0.242 1.00 94.69 159 ARG A O 1
ATOM 1294 N N . ASP A 1 160 ? -30.536 -3.369 0.269 1.00 92.56 160 ASP A N 1
ATOM 1295 C CA . ASP A 1 160 ? -30.745 -2.519 1.440 1.00 92.56 160 ASP A CA 1
ATOM 1296 C C . ASP A 1 160 ? -29.843 -1.274 1.332 1.00 92.56 160 ASP A C 1
ATOM 1298 O O . ASP A 1 160 ? -28.679 -1.296 1.750 1.00 92.56 160 ASP A O 1
ATOM 1302 N N . PRO A 1 161 ? -30.357 -0.176 0.743 1.00 88.50 161 PRO A N 1
ATOM 1303 C CA . PRO A 1 161 ? -29.582 1.045 0.538 1.00 88.50 161 PRO A CA 1
ATOM 1304 C C . PRO A 1 161 ? -29.049 1.661 1.837 1.00 88.50 161 PRO A C 1
ATOM 1306 O O . PRO A 1 161 ? -27.939 2.188 1.849 1.00 88.50 161 PRO A O 1
ATOM 1309 N N . ILE A 1 162 ? -29.801 1.558 2.939 1.00 87.50 162 ILE A N 1
ATOM 1310 C CA . ILE A 1 162 ? -29.395 2.119 4.233 1.00 87.50 162 ILE A CA 1
ATOM 1311 C C . ILE A 1 162 ? -28.207 1.327 4.776 1.00 87.50 162 ILE A C 1
ATOM 1313 O O . ILE A 1 162 ? -27.191 1.910 5.161 1.00 87.50 162 ILE A O 1
ATOM 1317 N N . LEU A 1 163 ? -28.301 -0.005 4.765 1.00 89.50 163 LEU A N 1
ATOM 1318 C CA . LEU A 1 163 ? -27.198 -0.864 5.182 1.00 89.50 163 LEU A CA 1
ATOM 1319 C C . LEU A 1 163 ? -25.959 -0.646 4.311 1.00 89.50 163 LEU A C 1
ATOM 1321 O O . LEU A 1 163 ? -24.852 -0.562 4.841 1.00 89.50 163 LEU A O 1
ATOM 1325 N N . ARG A 1 164 ? -26.127 -0.542 2.988 1.00 90.50 164 ARG A N 1
ATOM 1326 C CA . ARG A 1 164 ? -25.028 -0.259 2.058 1.00 90.50 164 ARG A CA 1
ATOM 1327 C C . ARG A 1 164 ? -24.280 1.013 2.450 1.00 90.50 164 ARG A C 1
ATOM 1329 O O . ARG A 1 164 ? -23.052 0.976 2.544 1.00 90.50 164 ARG A O 1
ATOM 1336 N N . ASP A 1 165 ? -24.996 2.107 2.683 1.00 87.19 165 ASP A N 1
ATOM 1337 C CA . ASP A 1 165 ? -24.385 3.396 3.014 1.00 87.19 165 ASP A CA 1
ATOM 1338 C C . ASP A 1 165 ? -23.678 3.357 4.376 1.00 87.19 165 ASP A C 1
ATOM 1340 O O . ASP A 1 165 ? -22.558 3.856 4.503 1.00 87.19 165 ASP A O 1
ATOM 1344 N N . LEU A 1 166 ? -24.266 2.684 5.372 1.00 89.31 166 LEU A N 1
ATOM 1345 C CA . LEU A 1 166 ? -23.636 2.466 6.680 1.00 89.31 166 LEU A CA 1
ATOM 1346 C C . LEU A 1 166 ? -22.354 1.627 6.577 1.00 89.31 166 LEU A C 1
ATOM 1348 O O . LEU A 1 166 ? -21.351 1.948 7.216 1.00 89.31 166 LEU A O 1
ATOM 1352 N N . LEU A 1 167 ? -22.360 0.571 5.760 1.00 91.62 167 LEU A N 1
ATOM 1353 C CA . LEU A 1 167 ? -21.181 -0.264 5.525 1.00 91.62 167 LEU A CA 1
ATOM 1354 C C . LEU A 1 167 ? -20.076 0.514 4.797 1.00 91.62 167 LEU A C 1
ATOM 1356 O O . LEU A 1 167 ? -18.917 0.447 5.200 1.00 91.62 167 LEU A O 1
ATOM 1360 N N . LEU A 1 168 ? -20.424 1.287 3.763 1.00 88.75 168 LEU A N 1
ATOM 1361 C CA . LEU A 1 168 ? -19.477 2.153 3.052 1.00 88.75 168 LEU A CA 1
ATOM 1362 C C . LEU A 1 168 ? -18.885 3.227 3.968 1.00 88.75 168 LEU A C 1
ATOM 1364 O O . LEU A 1 168 ? -17.692 3.528 3.874 1.00 88.75 168 LEU A O 1
ATOM 1368 N N . PHE A 1 169 ? -19.694 3.781 4.874 1.00 87.75 169 PHE A N 1
ATOM 1369 C CA . PHE A 1 169 ? -19.210 4.704 5.890 1.00 87.75 169 PHE A CA 1
ATOM 1370 C C . PHE A 1 169 ? -18.177 4.052 6.801 1.00 87.75 169 PHE A C 1
ATOM 1372 O O . PHE A 1 169 ? -17.073 4.577 6.917 1.00 87.75 169 PHE A O 1
ATOM 1379 N N . GLN A 1 170 ? -18.504 2.907 7.409 1.00 91.75 170 GLN A N 1
ATOM 1380 C CA . GLN A 1 170 ? -17.585 2.228 8.324 1.00 91.75 170 GLN A CA 1
ATOM 1381 C C . GLN A 1 170 ? -16.308 1.760 7.616 1.00 91.75 170 GLN A C 1
ATOM 1383 O O . GLN A 1 170 ? -15.221 1.899 8.172 1.00 91.75 170 GLN A O 1
ATOM 1388 N N . PHE A 1 171 ? -16.411 1.289 6.369 1.00 92.75 171 PHE A N 1
ATOM 1389 C CA . PHE A 1 171 ? -15.260 0.954 5.527 1.00 92.75 171 PHE A CA 1
ATOM 1390 C C . PHE A 1 171 ? -14.292 2.137 5.375 1.00 92.75 171 PHE A C 1
ATOM 1392 O O . PHE A 1 171 ? -13.074 2.011 5.557 1.00 92.75 171 PHE A O 1
ATOM 1399 N N . TYR A 1 172 ? -14.838 3.306 5.041 1.00 89.56 172 TYR A N 1
ATOM 1400 C CA . TYR A 1 172 ? -14.051 4.515 4.852 1.00 89.56 172 TYR A CA 1
ATOM 1401 C C . TYR A 1 172 ? -13.500 5.066 6.176 1.00 89.56 172 TYR A C 1
ATOM 1403 O O . TYR A 1 172 ? -12.325 5.432 6.242 1.00 89.56 172 TYR A O 1
ATOM 1411 N N . ASP A 1 173 ? -14.317 5.102 7.228 1.00 89.62 173 ASP A N 1
ATOM 1412 C CA . ASP A 1 173 ? -13.922 5.592 8.550 1.00 89.62 173 ASP A CA 1
ATOM 1413 C C . ASP A 1 173 ? -12.803 4.739 9.161 1.00 89.62 173 ASP A C 1
ATOM 1415 O O . ASP A 1 173 ? -11.797 5.284 9.625 1.00 89.62 173 ASP A O 1
ATOM 1419 N N . TYR A 1 174 ? -12.904 3.408 9.051 1.00 94.50 174 TYR A N 1
ATOM 1420 C CA . TYR A 1 174 ? -11.828 2.487 9.419 1.00 94.50 174 TYR A CA 1
ATOM 1421 C C . TYR A 1 174 ? -10.545 2.806 8.650 1.00 94.50 174 TYR A C 1
ATOM 1423 O O . TYR A 1 174 ? -9.489 2.994 9.255 1.00 94.50 174 TYR A O 1
ATOM 1431 N N . SER A 1 175 ? -10.641 2.945 7.323 1.00 93.50 175 SER A N 1
ATOM 1432 C CA . SER A 1 175 ? -9.483 3.242 6.475 1.00 93.50 175 SER A CA 1
ATOM 1433 C C . SER A 1 175 ? -8.794 4.540 6.906 1.00 93.50 175 SER A C 1
ATOM 1435 O O . SER A 1 175 ? -7.580 4.573 7.095 1.00 93.50 175 SER A O 1
ATOM 1437 N N . MET A 1 176 ? -9.556 5.610 7.134 1.00 91.44 176 MET A N 1
ATOM 1438 C CA . MET A 1 176 ? -9.011 6.901 7.561 1.00 91.44 176 MET A CA 1
ATOM 1439 C C . MET A 1 176 ? -8.424 6.872 8.971 1.00 91.44 176 MET A C 1
ATOM 1441 O O . MET A 1 176 ? -7.382 7.489 9.216 1.00 91.44 176 MET A O 1
ATOM 1445 N N . SER A 1 177 ? -9.070 6.162 9.890 1.00 94.12 177 SER A N 1
ATOM 1446 C CA . SER A 1 177 ? -8.581 5.980 11.254 1.00 94.12 177 SER A CA 1
ATOM 1447 C C . SER A 1 177 ? -7.264 5.207 11.265 1.00 94.12 177 SER A C 1
ATOM 1449 O O . SER A 1 177 ? -6.301 5.658 11.890 1.00 94.12 177 SER A O 1
ATOM 1451 N N . MET A 1 178 ? -7.159 4.135 10.472 1.00 97.19 178 MET A N 1
ATOM 1452 C CA . MET A 1 178 ? -5.906 3.403 10.285 1.00 97.19 178 MET A CA 1
ATOM 1453 C C . MET A 1 178 ? -4.821 4.267 9.638 1.00 97.19 178 MET A C 1
ATOM 1455 O O . MET A 1 178 ? -3.679 4.223 10.077 1.00 97.19 178 MET A O 1
ATOM 1459 N N . ILE A 1 179 ? -5.143 5.120 8.661 1.00 95.56 179 ILE A N 1
ATOM 1460 C CA . ILE A 1 179 ? -4.163 6.051 8.070 1.00 95.56 179 ILE A CA 1
ATOM 1461 C C . ILE A 1 179 ? -3.576 6.987 9.127 1.00 95.56 179 ILE A C 1
ATOM 1463 O O . ILE A 1 179 ? -2.358 7.163 9.189 1.00 95.56 179 ILE A O 1
ATOM 1467 N N . ARG A 1 180 ? -4.428 7.593 9.962 1.00 95.69 180 ARG A N 1
ATOM 1468 C CA . ARG A 1 180 ? -3.985 8.488 11.042 1.00 95.69 180 ARG A CA 1
ATOM 1469 C C . ARG A 1 180 ? -3.104 7.745 12.040 1.00 95.69 180 ARG A C 1
ATOM 1471 O O . ARG A 1 180 ? -2.039 8.247 12.390 1.00 95.69 180 ARG A O 1
ATOM 1478 N N . PHE A 1 181 ? -3.521 6.545 12.435 1.00 97.94 181 PHE A N 1
ATOM 1479 C CA . PHE A 1 181 ? -2.757 5.669 13.314 1.00 97.94 181 PHE A CA 1
ATOM 1480 C C . PHE A 1 181 ? -1.384 5.310 12.730 1.00 97.94 181 PHE A C 1
ATOM 1482 O O . PHE A 1 181 ? -0.374 5.474 13.404 1.00 97.94 181 PHE A O 1
ATOM 1489 N N . LEU A 1 182 ? -1.317 4.899 11.464 1.00 98.00 182 LEU A N 1
ATOM 1490 C CA . LEU A 1 182 ? -0.069 4.525 10.793 1.00 98.00 182 LEU A CA 1
ATOM 1491 C C . LEU A 1 182 ? 0.892 5.715 10.649 1.00 98.00 182 LEU A C 1
ATOM 1493 O O . LEU A 1 182 ? 2.098 5.565 10.837 1.00 98.00 182 LEU A O 1
ATOM 1497 N N . ILE A 1 183 ? 0.372 6.909 10.347 1.00 96.56 183 ILE A N 1
ATOM 1498 C CA . ILE A 1 183 ? 1.174 8.140 10.293 1.00 96.56 183 ILE A CA 1
ATOM 1499 C C . ILE A 1 183 ? 1.750 8.468 11.674 1.00 96.56 183 ILE A C 1
ATOM 1501 O O . ILE A 1 183 ? 2.954 8.702 11.774 1.00 96.56 183 ILE A O 1
ATOM 1505 N N . TRP A 1 184 ? 0.917 8.432 12.719 1.00 97.44 184 TRP A N 1
ATOM 1506 C CA . TRP A 1 184 ? 1.350 8.631 14.104 1.00 97.44 184 TRP A CA 1
ATOM 1507 C C . TRP A 1 184 ? 2.416 7.608 14.514 1.00 97.44 184 TRP A C 1
ATOM 1509 O O . TRP A 1 184 ? 3.449 7.979 15.065 1.00 97.44 184 TRP A O 1
ATOM 1519 N N . LEU A 1 185 ? 2.208 6.332 14.185 1.00 96.56 185 LEU A N 1
ATOM 1520 C CA . LEU A 1 185 ? 3.138 5.257 14.514 1.00 96.56 185 LEU A CA 1
ATOM 1521 C C . LEU A 1 185 ? 4.499 5.464 13.836 1.00 96.56 185 LEU A C 1
ATOM 1523 O O . LEU A 1 185 ? 5.541 5.321 14.473 1.00 96.56 185 LEU A O 1
ATOM 1527 N N . GLN A 1 186 ? 4.510 5.864 12.560 1.00 95.69 186 GLN A N 1
ATOM 1528 C CA . GLN A 1 186 ? 5.753 6.202 11.865 1.00 95.69 186 GLN A CA 1
ATOM 1529 C C . GLN A 1 186 ? 6.487 7.374 12.530 1.00 95.69 186 GLN A C 1
ATOM 1531 O O . GLN A 1 186 ? 7.716 7.361 12.609 1.00 95.69 186 GLN A O 1
ATOM 1536 N N . GLU A 1 187 ? 5.761 8.408 12.951 1.00 94.62 187 GLU A N 1
ATOM 1537 C CA . GLU A 1 187 ? 6.344 9.566 13.632 1.00 94.62 187 GLU A CA 1
ATOM 1538 C C . GLU A 1 187 ? 6.936 9.164 14.983 1.00 94.62 187 GLU A C 1
ATOM 1540 O O . GLU A 1 187 ? 8.085 9.508 15.249 1.00 94.62 187 GLU A O 1
ATOM 1545 N N . ALA A 1 188 ? 6.222 8.347 15.762 1.00 94.00 188 ALA A N 1
ATOM 1546 C CA . ALA A 1 188 ? 6.699 7.817 17.034 1.00 94.00 188 ALA A CA 1
ATOM 1547 C C . ALA A 1 188 ? 7.977 6.974 16.878 1.00 94.00 188 ALA A C 1
ATOM 1549 O O . ALA A 1 188 ? 8.933 7.160 17.631 1.00 94.00 188 ALA A O 1
ATOM 1550 N N . PHE A 1 189 ? 8.038 6.098 15.866 1.00 92.25 189 PHE A N 1
ATOM 1551 C CA . PHE A 1 189 ? 9.251 5.331 15.568 1.00 92.25 189 PHE A CA 1
ATOM 1552 C C . PHE A 1 189 ? 10.445 6.216 15.208 1.00 92.25 189 PHE A C 1
ATOM 1554 O O . PHE A 1 189 ? 11.567 5.928 15.622 1.00 92.25 189 PHE A O 1
ATOM 1561 N N . LYS A 1 190 ? 10.217 7.294 14.449 1.00 89.25 190 LYS A N 1
ATOM 1562 C CA . LYS A 1 190 ? 11.276 8.239 14.074 1.00 89.25 190 LYS A CA 1
ATOM 1563 C C . LYS A 1 190 ? 11.743 9.084 15.258 1.00 89.25 190 LYS A C 1
ATOM 1565 O O . LYS A 1 190 ? 12.940 9.303 15.383 1.00 89.25 190 LYS A O 1
ATOM 1570 N N . SER A 1 191 ? 10.827 9.568 16.097 1.00 89.31 191 SER A N 1
ATOM 1571 C CA . SER A 1 191 ? 11.162 10.454 17.219 1.00 89.31 191 SER A CA 1
ATOM 1572 C C . SER A 1 191 ? 11.815 9.726 18.388 1.00 89.31 191 SER A C 1
ATOM 1574 O O . SER A 1 191 ? 12.625 10.321 19.084 1.00 89.31 191 SER A O 1
ATOM 1576 N N . GLY A 1 192 ? 11.440 8.467 18.626 1.00 83.19 192 GLY A N 1
ATOM 1577 C CA . GLY A 1 192 ? 11.979 7.669 19.728 1.00 83.19 192 GLY A CA 1
ATOM 1578 C C . GLY A 1 192 ? 13.244 6.886 19.384 1.00 83.19 192 GLY A C 1
ATOM 1579 O O . GLY A 1 192 ? 13.690 6.098 20.206 1.00 83.19 192 GLY A O 1
ATOM 1580 N N . GLU A 1 193 ? 13.782 7.041 18.168 1.00 83.69 193 GLU A N 1
ATOM 1581 C CA . GLU A 1 193 ? 14.925 6.254 17.675 1.00 83.69 193 GLU A CA 1
ATOM 1582 C C . GLU A 1 193 ? 14.723 4.730 17.836 1.00 83.69 193 GLU A C 1
ATOM 1584 O O . GLU A 1 193 ? 15.667 3.965 18.016 1.00 83.69 193 GLU A O 1
ATOM 1589 N N . PHE A 1 194 ? 13.469 4.269 17.753 1.00 84.19 194 PHE A N 1
ATOM 1590 C CA . PHE A 1 194 ? 13.104 2.857 17.934 1.00 84.19 194 PHE A CA 1
ATOM 1591 C C . PHE A 1 194 ? 13.366 2.005 16.693 1.00 84.19 194 PHE A C 1
ATOM 1593 O O . PHE A 1 194 ? 13.269 0.778 16.739 1.00 84.19 194 PHE A O 1
ATOM 1600 N N . LEU A 1 195 ? 13.649 2.654 15.563 1.00 81.69 195 LEU A N 1
ATOM 1601 C CA . LEU A 1 195 ? 14.046 1.957 14.354 1.00 81.69 195 LEU A CA 1
ATOM 1602 C C . LEU A 1 195 ? 15.420 1.320 14.587 1.00 81.69 195 LEU A C 1
ATOM 1604 O O . LEU A 1 195 ? 16.327 2.004 15.068 1.00 81.69 195 LEU A O 1
ATOM 1608 N N . PRO A 1 196 ? 15.605 0.045 14.217 1.00 72.62 196 PRO A N 1
ATOM 1609 C CA . PRO A 1 196 ? 16.897 -0.606 14.295 1.00 72.62 196 PRO A CA 1
ATOM 1610 C C . PRO A 1 196 ? 17.939 0.231 13.577 1.00 72.62 196 PRO A C 1
ATOM 1612 O O . PRO A 1 196 ? 17.683 0.786 12.499 1.00 72.62 196 PRO A O 1
ATOM 1615 N N . LYS A 1 197 ? 19.125 0.325 14.177 1.00 68.56 197 LYS A N 1
ATOM 1616 C CA . LYS A 1 197 ? 20.254 0.958 13.506 1.00 68.56 197 LYS A CA 1
ATOM 1617 C C . LYS A 1 197 ? 20.488 0.186 12.215 1.00 68.56 197 LYS A C 1
ATOM 1619 O O . LYS A 1 197 ? 20.652 -1.031 12.243 1.00 68.56 197 LYS A O 1
ATOM 1624 N N . GLY A 1 198 ? 20.444 0.906 11.094 1.00 66.00 198 GLY A N 1
ATOM 1625 C CA . GLY A 1 198 ? 20.755 0.327 9.797 1.00 66.00 198 GLY A CA 1
ATOM 1626 C C . GLY A 1 198 ? 22.093 -0.392 9.880 1.00 66.00 198 GLY A C 1
ATOM 1627 O O . GLY A 1 198 ? 23.011 0.042 10.580 1.00 66.00 198 GLY A O 1
ATOM 1628 N N . ALA A 1 199 ? 22.178 -1.510 9.187 1.00 61.53 199 ALA A N 1
ATOM 1629 C CA . ALA A 1 199 ? 23.386 -2.289 9.096 1.00 61.53 199 ALA A CA 1
ATOM 1630 C C . ALA A 1 199 ? 24.606 -1.441 8.718 1.00 61.53 199 ALA A C 1
ATOM 1632 O O . ALA A 1 199 ? 24.614 -0.785 7.670 1.00 61.53 199 ALA A O 1
ATOM 1633 N N . TYR A 1 200 ? 25.651 -1.497 9.543 1.00 59.94 200 TYR A N 1
ATOM 1634 C CA . TYR A 1 200 ? 26.951 -0.962 9.160 1.00 59.94 200 TYR A CA 1
ATOM 1635 C C . TYR A 1 200 ? 27.556 -1.865 8.083 1.00 59.94 200 TYR A C 1
ATOM 1637 O O . TYR A 1 200 ? 27.680 -3.069 8.298 1.00 59.94 200 TYR A O 1
ATOM 1645 N N . ARG A 1 201 ? 27.911 -1.289 6.932 1.00 71.75 201 ARG A N 1
ATOM 1646 C CA . ARG A 1 201 ? 28.568 -2.002 5.833 1.00 71.75 201 ARG A CA 1
ATOM 1647 C C . ARG A 1 201 ? 29.526 -1.071 5.108 1.00 71.75 201 ARG A C 1
ATOM 1649 O O . ARG A 1 201 ? 29.223 0.114 4.961 1.00 71.75 201 ARG A O 1
ATOM 1656 N N . ASP A 1 202 ? 30.615 -1.623 4.591 1.00 70.56 202 ASP A N 1
ATOM 1657 C CA . ASP A 1 202 ? 31.472 -0.894 3.664 1.00 70.56 202 ASP A CA 1
ATOM 1658 C C . ASP A 1 202 ? 30.692 -0.650 2.368 1.00 70.56 202 ASP A C 1
ATOM 1660 O O . ASP A 1 202 ? 30.182 -1.573 1.727 1.00 70.56 202 ASP A O 1
ATOM 1664 N N . HIS A 1 203 ? 30.509 0.619 2.014 1.00 83.38 203 HIS A N 1
ATOM 1665 C CA . HIS A 1 203 ? 29.685 0.992 0.874 1.00 83.38 203 HIS A CA 1
ATOM 1666 C C . HIS A 1 203 ? 30.476 0.870 -0.430 1.00 83.38 203 HIS A C 1
ATOM 1668 O O . HIS A 1 203 ? 31.261 1.753 -0.775 1.00 83.38 203 HIS A O 1
ATOM 1674 N N . ILE A 1 204 ? 30.243 -0.214 -1.170 1.00 88.75 204 ILE A N 1
ATOM 1675 C CA . ILE A 1 204 ? 30.788 -0.433 -2.512 1.00 88.75 204 ILE A CA 1
ATOM 1676 C C . ILE A 1 204 ? 29.621 -0.502 -3.496 1.00 88.75 204 ILE A C 1
ATOM 1678 O O . ILE A 1 204 ? 28.735 -1.348 -3.385 1.00 88.75 204 ILE A O 1
ATOM 1682 N N . CYS A 1 205 ? 29.617 0.387 -4.489 1.00 90.31 205 CYS A N 1
ATOM 1683 C CA . CYS A 1 205 ? 28.561 0.411 -5.493 1.00 90.31 205 CYS A CA 1
ATOM 1684 C C . CYS A 1 205 ? 28.691 -0.774 -6.457 1.00 90.31 205 CYS A C 1
ATOM 1686 O O . CYS A 1 205 ? 29.649 -0.833 -7.223 1.00 90.31 205 CYS A O 1
ATOM 1688 N N . ILE A 1 206 ? 27.684 -1.649 -6.518 1.00 90.38 206 ILE A N 1
ATOM 1689 C CA . ILE A 1 206 ? 27.668 -2.827 -7.404 1.00 90.38 206 ILE A CA 1
ATOM 1690 C C . ILE A 1 206 ? 27.738 -2.468 -8.897 1.00 90.38 206 ILE A C 1
ATOM 1692 O O . ILE A 1 206 ? 28.150 -3.286 -9.712 1.00 90.38 206 ILE A O 1
ATOM 1696 N N . THR A 1 207 ? 27.345 -1.243 -9.263 1.00 90.00 207 THR A N 1
ATOM 1697 C CA . THR A 1 207 ? 27.300 -0.791 -10.662 1.00 90.00 207 THR A CA 1
ATOM 1698 C C . THR A 1 207 ? 28.622 -0.192 -11.135 1.00 90.00 207 THR A C 1
ATOM 1700 O O . THR A 1 207 ? 29.009 -0.402 -12.280 1.00 90.00 207 THR A O 1
ATOM 1703 N N . CYS A 1 208 ? 29.305 0.591 -10.292 1.00 91.50 208 CYS A N 1
ATOM 1704 C CA . CYS A 1 208 ? 30.530 1.309 -10.685 1.00 91.50 208 CYS A CA 1
ATOM 1705 C C . CYS A 1 208 ? 31.781 0.918 -9.892 1.00 91.50 208 CYS A C 1
ATOM 1707 O O . CYS A 1 208 ? 32.844 1.461 -10.159 1.00 91.50 208 CYS A O 1
ATOM 1709 N N . GLY A 1 209 ? 31.664 0.037 -8.898 1.00 90.75 209 GLY A N 1
ATOM 1710 C CA . GLY A 1 209 ? 32.763 -0.400 -8.032 1.00 90.75 209 GLY A CA 1
ATOM 1711 C C . GLY A 1 209 ? 33.296 0.660 -7.063 1.00 90.75 209 GLY A C 1
ATOM 1712 O O . GLY A 1 209 ? 34.154 0.346 -6.248 1.00 90.75 209 GLY A O 1
ATOM 1713 N N . ARG A 1 210 ? 32.811 1.909 -7.129 1.00 89.81 210 ARG A N 1
ATOM 1714 C CA . ARG A 1 210 ? 33.306 3.006 -6.285 1.00 89.81 210 ARG A CA 1
ATOM 1715 C C . ARG A 1 210 ? 32.821 2.877 -4.844 1.00 89.81 210 ARG A C 1
ATOM 1717 O O . ARG A 1 210 ? 31.679 2.475 -4.602 1.00 89.81 210 ARG A O 1
ATOM 1724 N N . SER A 1 211 ? 33.688 3.285 -3.928 1.00 89.06 211 SER A N 1
ATOM 1725 C CA . SER A 1 211 ? 33.517 3.255 -2.477 1.00 89.06 211 SER A CA 1
ATOM 1726 C C . SER A 1 211 ? 34.253 4.428 -1.837 1.00 89.06 211 SER A C 1
ATOM 1728 O O . SER A 1 211 ? 35.184 4.947 -2.447 1.00 89.06 211 SER A O 1
ATOM 1730 N N . GLY A 1 212 ? 33.906 4.775 -0.599 1.00 81.12 212 GLY A N 1
ATOM 1731 C CA . GLY A 1 212 ? 34.553 5.851 0.159 1.00 81.12 212 GLY A CA 1
ATOM 1732 C C . GLY A 1 212 ? 33.629 7.036 0.440 1.00 81.12 212 GLY A C 1
ATOM 1733 O O . GLY A 1 212 ? 32.462 7.039 0.045 1.00 81.12 212 GLY A O 1
ATOM 1734 N N . ASP A 1 213 ? 34.165 8.035 1.141 1.00 81.56 213 ASP A N 1
ATOM 1735 C CA . ASP A 1 213 ? 33.406 9.178 1.672 1.00 81.56 213 ASP A CA 1
ATOM 1736 C C . ASP A 1 213 ? 32.877 10.132 0.584 1.00 81.56 213 ASP A C 1
ATOM 1738 O O . ASP A 1 213 ? 31.967 10.924 0.830 1.00 81.56 213 ASP A O 1
ATOM 1742 N N . ASP A 1 214 ? 33.418 10.067 -0.636 1.00 84.19 214 ASP A N 1
ATOM 1743 C CA . ASP A 1 214 ? 32.991 10.870 -1.788 1.00 84.19 214 ASP A CA 1
ATOM 1744 C C . ASP A 1 214 ? 31.783 10.270 -2.536 1.00 84.19 214 ASP A C 1
ATOM 1746 O O . ASP A 1 214 ? 31.259 10.869 -3.485 1.00 84.19 214 ASP A O 1
ATOM 1750 N N . VAL A 1 215 ? 31.306 9.095 -2.111 1.00 88.31 215 VAL A N 1
ATOM 1751 C CA . VAL A 1 215 ? 30.195 8.380 -2.741 1.00 88.31 215 VAL A CA 1
ATOM 1752 C C . VAL A 1 215 ? 28.986 8.323 -1.808 1.00 88.31 215 VAL A C 1
ATOM 1754 O O . VAL A 1 215 ? 29.003 7.701 -0.753 1.00 88.31 215 VAL A O 1
ATOM 1757 N N . ASN A 1 216 ? 27.875 8.917 -2.247 1.00 91.00 216 ASN A N 1
ATOM 1758 C CA . ASN A 1 216 ? 26.623 8.910 -1.490 1.00 91.00 216 ASN A CA 1
ATOM 1759 C C . ASN A 1 216 ? 25.786 7.651 -1.765 1.00 91.00 216 ASN A C 1
ATOM 1761 O O . ASN A 1 216 ? 25.547 7.296 -2.924 1.00 91.00 216 ASN A O 1
ATOM 1765 N N . PHE A 1 217 ? 25.286 7.032 -0.693 1.00 90.25 217 PHE A N 1
ATOM 1766 C CA . PHE A 1 217 ? 24.417 5.848 -0.709 1.00 90.25 217 PHE A CA 1
ATOM 1767 C C . PHE A 1 217 ? 23.134 6.098 0.095 1.00 90.25 217 PHE A C 1
ATOM 1769 O O . PHE A 1 217 ? 22.794 5.376 1.034 1.00 90.25 217 PHE A O 1
ATOM 1776 N N . THR A 1 218 ? 22.421 7.176 -0.230 1.00 87.81 218 THR A N 1
ATOM 1777 C CA . THR A 1 218 ? 21.280 7.631 0.582 1.00 87.81 218 THR A CA 1
ATOM 1778 C C . THR A 1 218 ? 19.984 6.887 0.260 1.00 87.81 218 THR A C 1
ATOM 1780 O O . THR A 1 218 ? 19.025 6.896 1.045 1.00 87.81 218 THR A O 1
ATOM 1783 N N . LYS A 1 219 ? 19.941 6.214 -0.889 1.00 87.25 219 LYS A N 1
ATOM 1784 C CA . LYS A 1 219 ? 18.735 5.619 -1.457 1.00 87.25 219 LYS A CA 1
ATOM 1785 C C . LYS A 1 219 ? 18.735 4.094 -1.332 1.00 87.25 219 LYS A C 1
ATOM 1787 O O . LYS A 1 219 ? 19.774 3.443 -1.370 1.00 87.25 219 LYS A O 1
ATOM 1792 N N . VAL A 1 220 ? 17.536 3.545 -1.161 1.00 88.81 220 VAL A N 1
ATOM 1793 C CA . VAL A 1 220 ? 17.257 2.110 -1.305 1.00 88.81 220 VAL A CA 1
ATOM 1794 C C . VAL A 1 220 ? 16.827 1.882 -2.747 1.00 88.81 220 VAL A C 1
ATOM 1796 O O . VAL A 1 220 ? 16.056 2.681 -3.287 1.00 88.81 220 VAL A O 1
ATOM 1799 N N . GLU A 1 221 ? 17.329 0.817 -3.358 1.00 90.12 221 GLU A N 1
ATOM 1800 C CA . GLU A 1 221 ? 16.978 0.429 -4.722 1.00 90.12 221 GLU A CA 1
ATOM 1801 C C . GLU A 1 221 ? 16.161 -0.865 -4.710 1.00 90.12 221 GLU A C 1
ATOM 1803 O O . GLU A 1 221 ? 16.112 -1.564 -3.702 1.00 90.12 221 GLU A O 1
ATOM 1808 N N . HIS A 1 222 ? 15.482 -1.188 -5.804 1.00 90.31 222 HIS A N 1
ATOM 1809 C CA . HIS A 1 222 ? 14.827 -2.481 -5.961 1.00 90.31 222 HIS A CA 1
ATOM 1810 C C . HIS A 1 222 ? 15.587 -3.325 -6.986 1.00 90.31 222 HIS A C 1
ATOM 1812 O O . HIS A 1 222 ? 16.049 -2.810 -7.998 1.00 90.31 222 HIS A O 1
ATOM 1818 N N . THR A 1 223 ? 15.712 -4.633 -6.750 1.00 89.38 223 THR A N 1
ATOM 1819 C CA . THR A 1 223 ? 16.385 -5.541 -7.707 1.00 89.38 223 THR A CA 1
ATOM 1820 C C . THR A 1 223 ? 15.662 -5.585 -9.057 1.00 89.38 223 THR A C 1
ATOM 1822 O O . THR A 1 223 ? 16.286 -5.695 -10.109 1.00 89.38 223 THR A O 1
ATOM 1825 N N . LEU A 1 224 ? 14.334 -5.463 -9.014 1.00 88.00 224 LEU A N 1
ATOM 1826 C CA . LEU A 1 224 ? 13.458 -5.170 -10.142 1.00 88.00 224 LEU A CA 1
ATOM 1827 C C . LEU A 1 224 ? 12.719 -3.859 -9.867 1.00 88.00 224 LEU A C 1
ATOM 1829 O O . LEU A 1 224 ? 12.280 -3.675 -8.731 1.00 88.00 224 LEU A O 1
ATOM 1833 N N . PRO A 1 225 ? 12.483 -2.991 -10.865 1.00 90.06 225 PRO A N 1
ATOM 1834 C CA . PRO A 1 225 ? 11.799 -1.725 -10.641 1.00 90.06 225 PRO A CA 1
ATOM 1835 C C . PRO A 1 225 ? 10.474 -1.897 -9.892 1.00 90.06 225 PRO A C 1
ATOM 1837 O O . PRO A 1 225 ? 9.597 -2.648 -10.322 1.00 90.06 225 PRO A O 1
ATOM 1840 N N . GLU A 1 226 ? 10.278 -1.129 -8.818 1.00 91.25 226 GLU A N 1
ATOM 1841 C CA . GLU A 1 226 ? 9.022 -1.109 -8.047 1.00 91.25 226 GLU A CA 1
ATOM 1842 C C . GLU A 1 226 ? 7.799 -0.842 -8.944 1.00 91.25 226 GLU A C 1
ATOM 1844 O O . GLU A 1 226 ? 6.704 -1.351 -8.718 1.00 91.25 226 GLU A O 1
ATOM 1849 N N . ALA A 1 227 ? 7.994 -0.090 -10.032 1.00 91.00 227 ALA A N 1
ATOM 1850 C CA . ALA A 1 227 ? 6.961 0.190 -11.023 1.00 91.00 227 ALA A CA 1
ATOM 1851 C C . ALA A 1 227 ? 6.393 -1.065 -11.717 1.00 91.00 227 ALA A C 1
ATOM 1853 O O . ALA A 1 227 ? 5.298 -0.975 -12.272 1.00 91.00 227 ALA A O 1
ATOM 1854 N N . LEU A 1 228 ? 7.100 -2.200 -11.679 1.00 91.44 228 LEU A N 1
ATOM 1855 C CA . LEU A 1 228 ? 6.646 -3.512 -12.164 1.00 91.44 228 LEU A CA 1
ATOM 1856 C C . LEU A 1 228 ? 5.930 -4.344 -11.090 1.00 91.44 228 LEU A C 1
ATOM 1858 O O . LEU A 1 228 ? 5.610 -5.502 -11.336 1.00 91.44 228 LEU A O 1
ATOM 1862 N N . GLY A 1 229 ? 5.691 -3.774 -9.908 1.00 89.25 229 GLY A N 1
ATOM 1863 C CA . GLY A 1 229 ? 5.016 -4.444 -8.800 1.00 89.25 229 GLY A CA 1
ATOM 1864 C C . GLY A 1 229 ? 5.968 -5.137 -7.827 1.00 89.25 229 GLY A C 1
ATOM 1865 O O . GLY A 1 229 ? 5.503 -5.815 -6.916 1.00 89.25 229 GLY A O 1
ATOM 1866 N N . ASN A 1 230 ? 7.287 -4.965 -7.976 1.00 92.12 230 ASN A N 1
ATOM 1867 C CA . ASN A 1 230 ? 8.245 -5.477 -7.001 1.00 92.12 230 ASN A CA 1
ATOM 1868 C C . ASN A 1 230 ? 8.245 -4.608 -5.739 1.00 92.12 230 ASN A C 1
ATOM 1870 O O . ASN A 1 230 ? 8.883 -3.562 -5.698 1.00 92.12 230 ASN A O 1
ATOM 1874 N N . THR A 1 231 ? 7.554 -5.067 -4.703 1.00 89.75 231 THR A N 1
ATOM 1875 C CA . THR A 1 231 ? 7.521 -4.420 -3.385 1.00 89.75 231 THR A CA 1
ATOM 1876 C C . THR A 1 231 ? 8.346 -5.163 -2.335 1.00 89.75 231 THR A C 1
ATOM 1878 O O . THR A 1 231 ? 8.414 -4.697 -1.202 1.00 89.75 231 THR A O 1
ATOM 1881 N N . HIS A 1 232 ? 8.942 -6.313 -2.677 1.00 89.69 232 HIS A N 1
ATOM 1882 C CA . HIS A 1 232 ? 9.585 -7.227 -1.724 1.00 89.69 232 HIS A CA 1
ATOM 1883 C C . HIS A 1 232 ? 11.108 -7.260 -1.852 1.00 89.69 232 HIS A C 1
ATOM 1885 O O . HIS A 1 232 ? 11.805 -7.255 -0.840 1.00 89.69 232 HIS A O 1
ATOM 1891 N N . SER A 1 233 ? 11.628 -7.310 -3.080 1.00 90.00 233 SER A N 1
ATOM 1892 C CA . SER A 1 233 ? 13.057 -7.484 -3.324 1.00 90.00 233 SER A CA 1
ATOM 1893 C C . SER A 1 233 ? 13.744 -6.128 -3.444 1.00 90.00 233 SER A C 1
ATOM 1895 O O . SER A 1 233 ? 13.729 -5.490 -4.501 1.00 90.00 233 SER A O 1
ATOM 1897 N N . VAL A 1 234 ? 14.323 -5.689 -2.330 1.00 90.06 234 VAL A N 1
ATOM 1898 C CA . VAL A 1 234 ? 15.038 -4.417 -2.209 1.00 90.06 234 VAL A CA 1
ATOM 1899 C C . VAL A 1 234 ? 16.534 -4.659 -2.045 1.00 90.06 234 VAL A C 1
ATOM 1901 O O . VAL A 1 234 ? 16.962 -5.655 -1.468 1.00 90.06 234 VAL A O 1
ATOM 1904 N N . LEU A 1 235 ? 17.324 -3.722 -2.549 1.00 88.06 235 LEU A N 1
ATOM 1905 C CA . LEU A 1 235 ? 18.737 -3.551 -2.262 1.00 88.06 235 LEU A CA 1
ATOM 1906 C C . LEU A 1 235 ? 18.852 -2.409 -1.247 1.00 88.06 235 LEU A C 1
ATOM 1908 O O . LEU A 1 235 ? 18.623 -1.252 -1.620 1.00 88.06 235 LEU A O 1
ATOM 1912 N N . PRO A 1 236 ? 19.172 -2.699 0.026 1.00 84.44 236 PRO A N 1
ATOM 1913 C CA . PRO A 1 236 ? 19.331 -1.665 1.038 1.00 84.44 236 PRO A CA 1
ATOM 1914 C C . PRO A 1 236 ? 20.375 -0.609 0.672 1.00 84.44 236 PRO A C 1
ATOM 1916 O O . PRO A 1 236 ? 21.145 -0.736 -0.286 1.00 84.44 236 PRO A O 1
ATOM 1919 N N . ARG A 1 237 ? 20.427 0.449 1.481 1.00 85.69 237 ARG A N 1
ATOM 1920 C CA . ARG A 1 237 ? 21.436 1.499 1.323 1.00 85.69 237 ARG A CA 1
ATOM 1921 C C . ARG A 1 237 ? 22.838 0.893 1.362 1.00 85.69 237 ARG A C 1
ATOM 1923 O O . ARG A 1 237 ? 23.120 0.019 2.176 1.00 85.69 237 ARG A O 1
ATOM 1930 N N . GLY A 1 238 ? 23.708 1.379 0.486 1.00 85.31 238 GLY A N 1
ATOM 1931 C CA . GLY A 1 238 ? 25.098 0.929 0.383 1.00 85.31 238 GLY A CA 1
ATOM 1932 C C . GLY A 1 238 ? 25.403 0.054 -0.832 1.00 85.31 238 GLY A C 1
ATOM 1933 O O . GLY A 1 238 ? 26.570 -0.066 -1.177 1.00 85.31 238 GLY A O 1
ATOM 1934 N N . TYR A 1 239 ? 24.394 -0.502 -1.519 1.00 87.50 239 TYR A N 1
ATOM 1935 C CA . TYR A 1 239 ? 24.623 -1.341 -2.708 1.00 87.50 239 TYR A CA 1
ATOM 1936 C C . TYR A 1 239 ? 24.689 -0.556 -4.019 1.00 87.50 239 TYR A C 1
ATOM 1938 O O . TYR A 1 239 ? 25.498 -0.871 -4.885 1.00 87.50 239 TYR A O 1
ATOM 1946 N N . CYS A 1 240 ? 23.861 0.475 -4.197 1.00 91.06 240 CYS A N 1
ATOM 1947 C CA . CYS A 1 240 ? 23.892 1.331 -5.383 1.00 91.06 240 CYS A CA 1
ATOM 1948 C C . CYS A 1 240 ? 24.073 2.784 -4.956 1.00 91.06 240 CYS A C 1
ATOM 1950 O O . CYS A 1 240 ? 23.304 3.293 -4.144 1.00 91.06 240 CYS A O 1
ATOM 1952 N N . CYS A 1 241 ? 25.088 3.459 -5.499 1.00 92.75 241 CYS A N 1
ATOM 1953 C CA . CYS A 1 241 ? 25.305 4.869 -5.199 1.00 92.75 241 CYS A CA 1
ATOM 1954 C C . CYS A 1 241 ? 24.297 5.764 -5.923 1.00 92.75 241 CYS A C 1
ATOM 1956 O O . CYS A 1 241 ? 23.815 5.448 -7.019 1.00 92.75 241 CYS A O 1
ATOM 1958 N N . ASP A 1 242 ? 24.057 6.941 -5.351 1.00 93.12 242 ASP A N 1
ATOM 1959 C CA . ASP A 1 242 ? 23.056 7.889 -5.838 1.00 93.12 242 ASP A CA 1
ATOM 1960 C C . ASP A 1 242 ? 23.338 8.332 -7.286 1.00 93.12 242 ASP A C 1
ATOM 1962 O O . ASP A 1 242 ? 22.406 8.534 -8.068 1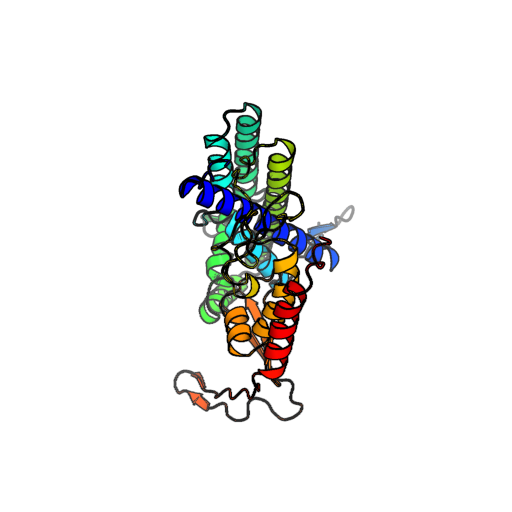.00 93.12 242 ASP A O 1
ATOM 1966 N N . LYS A 1 243 ? 24.621 8.441 -7.680 1.00 92.62 243 LYS A N 1
ATOM 1967 C CA . LYS A 1 243 ? 25.028 8.782 -9.058 1.00 92.62 243 LYS A CA 1
ATOM 1968 C C . LYS A 1 243 ? 24.587 7.703 -10.049 1.00 92.62 243 LYS A C 1
ATOM 1970 O O . LYS A 1 243 ? 23.963 8.033 -11.054 1.00 92.62 243 LYS A O 1
ATOM 1975 N N . CYS A 1 244 ? 24.891 6.433 -9.769 1.00 92.00 244 CYS A N 1
ATOM 1976 C CA . CYS A 1 244 ? 24.518 5.322 -10.649 1.00 92.00 244 CYS A CA 1
ATOM 1977 C C . CYS A 1 244 ? 23.002 5.179 -10.745 1.00 92.00 244 CYS A C 1
ATOM 1979 O O . CYS A 1 244 ? 22.471 5.024 -11.841 1.00 92.00 244 CYS A O 1
ATOM 1981 N N . GLN A 1 245 ? 22.295 5.323 -9.627 1.00 90.94 245 GLN A N 1
ATOM 1982 C CA . GLN A 1 245 ? 20.839 5.281 -9.628 1.00 90.94 245 GLN A CA 1
ATOM 1983 C C . GLN A 1 245 ? 20.225 6.403 -10.475 1.00 90.94 245 GLN A C 1
ATOM 1985 O O . GLN A 1 245 ? 19.328 6.155 -11.277 1.00 90.94 245 GLN A O 1
ATOM 1990 N N . ASN A 1 246 ? 20.725 7.638 -10.354 1.00 91.00 246 ASN A N 1
ATOM 1991 C CA . ASN A 1 246 ? 20.240 8.762 -11.161 1.00 91.00 246 ASN A CA 1
ATOM 1992 C C . ASN A 1 246 ? 20.488 8.550 -12.666 1.00 91.00 246 ASN A C 1
ATOM 1994 O O . ASN A 1 246 ? 19.701 9.023 -13.484 1.00 91.00 246 ASN A O 1
ATOM 1998 N N . ILE A 1 247 ? 21.562 7.842 -13.030 1.00 89.88 247 ILE A N 1
ATOM 1999 C CA . ILE A 1 247 ? 21.865 7.461 -14.416 1.00 89.88 247 ILE A CA 1
ATOM 2000 C C . ILE A 1 247 ? 20.921 6.353 -14.907 1.00 89.88 247 ILE A C 1
ATOM 2002 O O . ILE A 1 247 ? 20.482 6.391 -16.056 1.00 89.88 247 ILE A O 1
ATOM 2006 N N . MET A 1 248 ? 20.598 5.375 -14.054 1.00 87.25 248 MET A N 1
ATOM 2007 C CA . MET A 1 248 ? 19.766 4.224 -14.419 1.00 87.25 248 MET A CA 1
ATOM 2008 C C . MET A 1 248 ? 18.270 4.544 -14.477 1.00 87.25 248 MET A C 1
ATOM 2010 O O . MET A 1 248 ? 17.576 4.044 -15.362 1.00 87.25 248 MET A O 1
ATOM 2014 N N . ALA A 1 249 ? 17.771 5.433 -13.616 1.00 88.31 249 ALA A N 1
ATOM 2015 C CA . ALA A 1 249 ? 16.342 5.730 -13.517 1.00 88.31 249 ALA A CA 1
ATOM 2016 C C . ALA A 1 249 ? 15.683 6.180 -14.848 1.00 88.31 249 ALA A C 1
ATOM 2018 O O . ALA A 1 249 ? 14.595 5.691 -15.166 1.00 88.31 249 ALA A O 1
ATOM 2019 N N . PRO A 1 250 ? 16.297 7.044 -15.689 1.00 88.25 250 PRO A N 1
ATOM 2020 C CA . PRO A 1 250 ? 15.750 7.367 -17.011 1.00 88.25 250 PRO A CA 1
ATOM 2021 C C . PRO A 1 250 ? 15.734 6.178 -17.984 1.00 88.25 250 PRO A C 1
ATOM 2023 O O . PRO A 1 250 ? 14.867 6.116 -18.859 1.00 88.25 250 PRO A O 1
ATOM 2026 N N . VAL A 1 251 ? 16.688 5.249 -17.854 1.00 87.56 251 VAL A N 1
ATOM 2027 C CA . VAL A 1 251 ? 16.758 4.024 -18.669 1.00 87.56 251 VAL A CA 1
ATOM 2028 C C . VAL A 1 251 ? 15.587 3.119 -18.331 1.00 87.56 251 VAL A C 1
ATOM 2030 O O . VAL A 1 251 ? 14.831 2.726 -19.219 1.00 87.56 251 VAL A O 1
ATOM 2033 N N . GLU A 1 252 ? 15.399 2.858 -17.041 1.00 88.69 252 GLU A N 1
ATOM 2034 C CA . GLU A 1 252 ? 14.284 2.067 -16.533 1.00 88.69 252 GLU A CA 1
ATOM 2035 C C . GLU A 1 252 ? 12.949 2.683 -16.936 1.00 88.69 252 GLU A C 1
ATOM 2037 O O . GLU A 1 252 ? 12.091 1.980 -17.460 1.00 88.69 252 GLU A O 1
ATOM 2042 N N . GLY A 1 253 ? 12.797 4.005 -16.794 1.00 88.81 253 GLY A N 1
ATOM 2043 C CA . GLY A 1 253 ? 11.596 4.726 -17.216 1.00 88.81 253 GLY A CA 1
ATOM 2044 C C . GLY A 1 253 ? 11.195 4.421 -18.662 1.00 88.81 253 GLY A C 1
ATOM 2045 O O . GLY A 1 253 ? 10.041 4.088 -18.919 1.00 88.81 253 GLY A O 1
ATOM 2046 N N . LYS A 1 254 ? 12.155 4.437 -19.594 1.00 86.62 254 LYS A N 1
ATOM 2047 C CA . LYS A 1 254 ? 11.902 4.109 -21.008 1.00 86.62 254 LYS A CA 1
ATOM 2048 C C . LYS A 1 254 ? 11.582 2.635 -21.231 1.00 86.62 254 LYS A C 1
ATOM 2050 O O . LYS A 1 254 ? 10.713 2.319 -22.039 1.00 86.62 254 LYS A O 1
ATOM 2055 N N . ILE A 1 255 ? 12.261 1.727 -20.529 1.00 85.94 255 ILE A N 1
ATOM 2056 C CA . ILE A 1 255 ? 11.979 0.286 -20.617 1.00 85.94 255 ILE A CA 1
ATOM 2057 C C . ILE A 1 255 ? 10.542 0.004 -20.160 1.00 85.94 255 ILE A C 1
ATOM 2059 O O . ILE A 1 255 ? 9.820 -0.729 -20.835 1.00 85.94 255 ILE A O 1
ATOM 2063 N N . LEU A 1 256 ? 10.099 0.645 -19.075 1.00 88.62 256 LEU A N 1
ATOM 2064 C CA . LEU A 1 256 ? 8.753 0.504 -18.507 1.00 88.62 256 LEU A CA 1
ATOM 2065 C C . LEU A 1 256 ? 7.627 0.981 -19.435 1.00 88.62 256 LEU A C 1
ATOM 2067 O O . LEU A 1 256 ? 6.477 0.590 -19.241 1.00 88.62 256 LEU A O 1
ATOM 2071 N N . GLU A 1 257 ? 7.937 1.818 -20.423 1.00 86.12 257 GLU A N 1
ATOM 2072 C CA . GLU A 1 257 ? 6.982 2.291 -21.432 1.00 86.12 257 GLU A CA 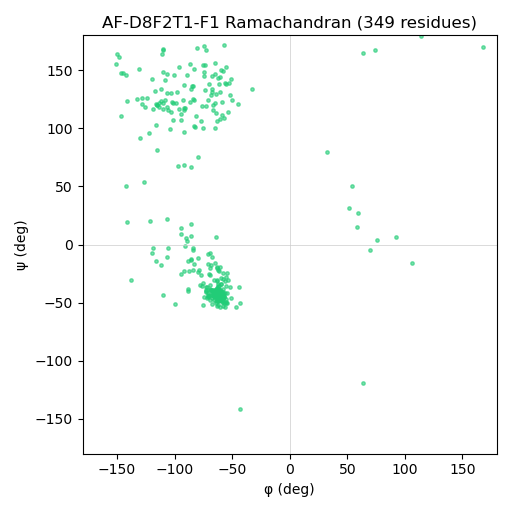1
ATOM 2073 C C . GLU A 1 257 ? 6.853 1.336 -22.626 1.00 86.12 257 GLU A C 1
ATOM 2075 O O . GLU A 1 257 ? 5.922 1.459 -23.424 1.00 86.12 257 GLU A O 1
ATOM 2080 N N . THR A 1 258 ? 7.752 0.358 -22.758 1.00 84.75 258 THR A N 1
ATOM 2081 C CA . THR A 1 258 ? 7.647 -0.657 -23.811 1.00 84.75 258 THR A CA 1
ATOM 2082 C C . THR A 1 258 ? 6.541 -1.664 -23.493 1.00 84.75 258 THR A C 1
ATOM 2084 O O . THR A 1 258 ? 6.270 -1.967 -22.332 1.00 84.75 258 THR A O 1
ATOM 2087 N N . LEU A 1 259 ? 5.900 -2.206 -24.535 1.00 84.00 259 LEU A N 1
ATOM 2088 C CA . LEU A 1 259 ? 4.698 -3.039 -24.422 1.00 84.00 259 LEU A CA 1
ATOM 2089 C C . LEU A 1 259 ? 4.760 -4.145 -23.347 1.00 84.00 259 LEU A C 1
ATOM 2091 O O . LEU A 1 259 ? 3.855 -4.168 -22.511 1.00 84.00 259 LEU A O 1
ATOM 2095 N N . PRO A 1 260 ? 5.771 -5.040 -23.311 1.00 86.06 260 PRO A N 1
ATOM 2096 C CA . PRO A 1 260 ? 5.782 -6.117 -22.322 1.00 86.06 260 PRO A CA 1
ATOM 2097 C C . PRO A 1 260 ? 5.846 -5.581 -20.887 1.00 86.06 260 PRO A C 1
ATOM 2099 O O . PRO A 1 260 ? 5.096 -6.036 -20.030 1.00 86.06 260 PRO A O 1
ATOM 2102 N N . PHE A 1 261 ? 6.667 -4.564 -20.623 1.00 90.00 261 PHE A N 1
ATOM 2103 C CA . PHE A 1 261 ? 6.826 -4.007 -19.278 1.00 90.00 261 PHE A CA 1
ATOM 2104 C C . PHE A 1 261 ? 5.648 -3.126 -18.857 1.00 90.00 261 PHE A C 1
ATOM 2106 O O . PHE A 1 261 ? 5.232 -3.172 -17.699 1.00 90.00 261 PHE A O 1
ATOM 2113 N N . ALA A 1 262 ? 5.059 -2.379 -19.789 1.00 90.44 262 ALA A N 1
ATOM 2114 C CA . ALA A 1 262 ? 3.849 -1.608 -19.547 1.00 90.44 262 ALA A CA 1
ATOM 2115 C C . ALA A 1 262 ? 2.663 -2.521 -19.186 1.00 90.44 262 ALA A C 1
ATOM 2117 O O . ALA A 1 262 ? 1.910 -2.211 -18.261 1.00 90.44 262 ALA A O 1
ATOM 2118 N N . MET A 1 263 ? 2.532 -3.672 -19.859 1.00 88.50 263 MET A N 1
ATOM 2119 C CA . MET A 1 263 ? 1.529 -4.685 -19.521 1.00 88.50 263 MET A CA 1
ATOM 2120 C C . MET A 1 263 ? 1.811 -5.350 -18.173 1.00 88.50 263 MET A C 1
ATOM 2122 O O . MET A 1 263 ? 0.906 -5.432 -17.346 1.00 88.50 263 MET A O 1
ATOM 2126 N N . THR A 1 264 ? 3.056 -5.747 -17.898 1.00 90.75 264 THR A N 1
ATOM 2127 C CA . THR A 1 264 ? 3.461 -6.273 -16.582 1.00 90.75 264 THR A CA 1
ATOM 2128 C C . THR A 1 264 ? 3.115 -5.284 -15.467 1.00 90.75 264 THR A C 1
ATOM 2130 O O . THR A 1 264 ? 2.473 -5.656 -14.488 1.00 90.75 264 THR A O 1
ATOM 2133 N N . LYS A 1 265 ? 3.432 -3.997 -15.643 1.00 93.25 265 LYS A N 1
ATOM 2134 C CA . LYS A 1 265 ? 3.051 -2.931 -14.707 1.00 93.25 265 LYS A CA 1
ATOM 2135 C C . LYS A 1 265 ? 1.537 -2.849 -14.497 1.00 93.25 265 LYS A C 1
ATOM 2137 O O . LYS A 1 265 ? 1.096 -2.670 -13.370 1.00 93.25 265 LYS A O 1
ATOM 2142 N N . LEU A 1 266 ? 0.722 -2.948 -15.544 1.00 91.88 266 LEU A N 1
ATOM 2143 C CA . LEU A 1 266 ? -0.739 -2.926 -15.394 1.00 91.88 266 LEU A CA 1
ATOM 2144 C C . LEU A 1 266 ? -1.261 -4.133 -14.607 1.00 91.88 266 LEU A C 1
ATOM 2146 O O . LEU A 1 266 ? -2.145 -3.986 -13.762 1.00 91.88 266 LEU A O 1
ATOM 2150 N N . LEU A 1 267 ? -0.715 -5.317 -14.875 1.00 90.06 267 LEU A N 1
ATOM 2151 C CA . LEU A 1 267 ? -1.188 -6.564 -14.286 1.00 90.06 267 LEU A CA 1
ATOM 2152 C C . LEU A 1 267 ? -0.753 -6.696 -12.822 1.00 90.06 267 LEU A C 1
ATOM 2154 O O . LEU A 1 267 ? -1.598 -6.877 -11.947 1.00 90.06 267 LEU A O 1
ATOM 2158 N N . PHE A 1 268 ? 0.538 -6.527 -12.538 1.00 91.12 268 PHE A N 1
ATOM 2159 C CA . PHE A 1 268 ? 1.118 -6.876 -11.238 1.00 91.12 268 PHE A CA 1
ATOM 2160 C C . PHE A 1 268 ? 1.203 -5.708 -10.255 1.00 91.12 268 PHE A C 1
ATOM 2162 O O . PHE A 1 268 ? 1.153 -5.917 -9.044 1.00 91.12 268 PHE A O 1
ATOM 2169 N N . THR A 1 269 ? 1.269 -4.465 -10.731 1.00 93.38 269 THR A N 1
ATOM 2170 C CA . THR A 1 269 ? 1.343 -3.314 -9.826 1.00 93.38 269 THR A CA 1
ATOM 2171 C C . THR A 1 269 ? -0.037 -3.038 -9.225 1.00 93.38 269 THR A C 1
ATOM 2173 O O . THR A 1 269 ? -1.006 -2.756 -9.938 1.00 93.38 269 THR A O 1
ATOM 2176 N N . LYS A 1 270 ? -0.155 -3.114 -7.893 1.00 93.12 270 LYS A N 1
ATOM 2177 C CA . LYS A 1 270 ? -1.389 -2.747 -7.172 1.00 93.12 270 LYS A CA 1
ATOM 2178 C C . LYS A 1 270 ? -1.610 -1.236 -7.187 1.00 93.12 270 LYS A C 1
ATOM 2180 O O . LYS A 1 270 ? -2.705 -0.775 -7.483 1.00 93.12 270 LYS A O 1
ATOM 2185 N N . HIS A 1 271 ? -0.555 -0.470 -6.929 1.00 95.06 271 HIS A N 1
ATOM 2186 C CA . HIS A 1 271 ? -0.557 0.986 -6.966 1.00 95.06 271 HIS A CA 1
ATOM 2187 C C . HIS A 1 271 ? 0.835 1.514 -7.330 1.00 95.06 271 HIS A C 1
ATOM 2189 O O . HIS A 1 271 ? 1.855 0.868 -7.122 1.00 95.06 271 HIS A O 1
ATOM 2195 N N . THR A 1 272 ? 0.883 2.715 -7.887 1.00 94.38 272 THR A N 1
ATOM 2196 C CA . THR A 1 272 ? 2.122 3.454 -8.154 1.00 94.38 272 THR A CA 1
ATOM 2197 C C . THR A 1 272 ? 2.712 4.028 -6.860 1.00 94.38 272 THR A C 1
ATOM 2199 O O . THR A 1 272 ? 2.036 4.072 -5.833 1.00 94.38 272 THR A O 1
ATOM 2202 N N . LYS A 1 273 ? 3.938 4.569 -6.925 1.00 91.56 273 LYS A N 1
ATOM 2203 C CA . LYS A 1 273 ? 4.554 5.353 -5.831 1.00 91.56 273 LYS A CA 1
ATOM 2204 C C . LYS A 1 273 ? 3.696 6.545 -5.378 1.00 91.56 273 LYS A C 1
ATOM 2206 O O . LYS A 1 273 ? 3.751 6.948 -4.229 1.00 91.56 273 LYS A O 1
ATOM 2211 N N . ALA A 1 274 ? 2.870 7.091 -6.275 1.00 90.88 274 ALA A N 1
ATOM 2212 C CA . ALA A 1 274 ? 1.905 8.152 -5.965 1.00 90.88 274 ALA A CA 1
ATOM 2213 C C . ALA A 1 274 ? 0.559 7.617 -5.421 1.00 90.88 274 ALA A C 1
ATOM 2215 O O . ALA A 1 274 ? -0.423 8.366 -5.356 1.00 90.88 274 ALA A O 1
ATOM 2216 N N . GLY A 1 275 ? 0.487 6.308 -5.151 1.00 92.94 275 GLY A N 1
ATOM 2217 C CA . GLY A 1 275 ? -0.691 5.576 -4.688 1.00 92.94 275 GLY A CA 1
ATOM 2218 C C . GLY A 1 275 ? -1.895 5.644 -5.620 1.00 92.94 275 GLY A C 1
ATOM 2219 O O . GLY A 1 275 ? -3.037 5.591 -5.180 1.00 92.94 275 GLY A O 1
ATOM 2220 N N . ARG A 1 276 ? -1.655 5.832 -6.920 1.00 94.00 276 ARG A N 1
ATOM 2221 C CA . ARG A 1 276 ? -2.681 5.712 -7.967 1.00 94.00 276 ARG A CA 1
ATOM 2222 C C . ARG A 1 276 ? -2.622 4.332 -8.584 1.00 94.00 276 ARG A C 1
ATOM 2224 O O . ARG A 1 276 ? -1.525 3.783 -8.702 1.00 94.00 276 ARG A O 1
ATOM 2231 N N . PHE A 1 277 ? -3.736 3.847 -9.105 1.00 95.31 277 PHE A N 1
ATOM 2232 C CA . PHE A 1 277 ? -3.706 2.682 -9.976 1.00 95.31 277 PHE A CA 1
ATOM 2233 C C . PHE A 1 277 ? -2.863 2.930 -11.244 1.00 95.31 277 PHE A C 1
ATOM 2235 O O . PHE A 1 277 ? -2.818 4.060 -11.753 1.00 95.31 277 PHE A O 1
ATOM 2242 N N . PRO A 1 278 ? -2.134 1.910 -11.739 1.00 94.94 278 PRO A N 1
ATOM 2243 C CA . PRO A 1 278 ? -1.319 2.036 -12.938 1.00 94.94 278 PRO A CA 1
ATOM 2244 C C . PRO A 1 278 ? -2.178 2.292 -14.180 1.00 94.94 278 PRO A C 1
ATOM 2246 O O . PRO A 1 278 ? -3.291 1.785 -14.323 1.00 94.94 278 PRO A O 1
ATOM 2249 N N . LYS A 1 279 ? -1.607 3.066 -15.102 1.00 94.69 279 LYS A N 1
ATOM 2250 C CA . LYS A 1 279 ? -2.154 3.323 -16.434 1.00 94.69 279 LYS A CA 1
ATOM 2251 C C . LYS A 1 279 ? -1.071 3.100 -17.478 1.00 94.69 279 LYS A C 1
ATOM 2253 O O . LYS A 1 279 ? 0.108 3.331 -17.186 1.00 94.69 279 LYS A O 1
ATOM 2258 N N . ALA A 1 280 ? -1.468 2.702 -18.680 1.00 91.75 280 ALA A N 1
ATOM 2259 C CA . ALA A 1 280 ? -0.580 2.662 -19.834 1.00 91.75 280 ALA A CA 1
ATOM 2260 C C . ALA A 1 280 ? -1.330 3.015 -21.116 1.00 91.75 280 ALA A C 1
ATOM 2262 O O . ALA A 1 280 ? -2.509 2.703 -21.277 1.00 91.75 280 ALA A O 1
ATOM 2263 N N . LYS A 1 281 ? -0.623 3.644 -22.052 1.00 88.50 281 LYS A N 1
ATOM 2264 C CA . LYS A 1 281 ? -1.126 3.920 -23.395 1.00 88.50 281 LYS A CA 1
ATOM 2265 C C . LYS A 1 281 ? -0.376 3.038 -24.381 1.00 88.50 281 LYS A C 1
ATOM 2267 O O . LYS A 1 281 ? 0.831 3.185 -24.535 1.00 88.50 281 LYS A O 1
ATOM 2272 N N . LEU A 1 282 ? -1.095 2.144 -25.049 1.00 82.69 282 LEU A N 1
ATOM 2273 C CA . LEU A 1 282 ? -0.533 1.184 -25.994 1.00 82.69 282 LEU A CA 1
ATOM 2274 C C . LEU A 1 282 ? -1.207 1.395 -27.351 1.00 82.69 282 LEU A C 1
ATOM 2276 O O . LEU A 1 282 ? -2.323 0.940 -27.601 1.00 82.69 282 LEU A O 1
ATOM 2280 N N . GLY A 1 283 ? -0.543 2.166 -28.215 1.00 81.38 283 GLY A N 1
ATOM 2281 C CA . GLY A 1 283 ? -1.121 2.618 -29.480 1.00 81.38 283 GLY A CA 1
ATOM 2282 C C . GLY A 1 283 ? -2.332 3.531 -29.258 1.00 81.38 283 GLY A C 1
ATOM 2283 O O . GLY A 1 283 ? -2.210 4.601 -28.657 1.00 81.38 283 GLY A O 1
ATOM 2284 N N . GLN A 1 284 ? -3.496 3.108 -29.758 1.00 81.12 284 GLN A N 1
ATOM 2285 C CA . GLN A 1 284 ? -4.772 3.830 -29.638 1.00 81.12 284 GLN A CA 1
ATOM 2286 C C . GLN A 1 284 ? -5.583 3.434 -28.397 1.00 81.12 284 GLN A C 1
ATOM 2288 O O . GLN A 1 284 ? -6.658 3.983 -28.175 1.00 81.12 284 GLN A O 1
ATOM 2293 N N . ILE A 1 285 ? -5.088 2.497 -27.586 1.00 82.25 285 ILE A N 1
ATOM 2294 C CA . ILE A 1 285 ? -5.812 1.986 -26.422 1.00 82.25 285 ILE A CA 1
ATOM 2295 C C . ILE A 1 285 ? -5.171 2.534 -25.152 1.00 82.25 285 ILE A C 1
ATOM 2297 O O . ILE A 1 285 ? -3.952 2.469 -24.965 1.00 82.25 285 ILE A O 1
ATOM 2301 N N . HIS A 1 286 ? -6.004 3.079 -24.276 1.00 89.31 286 HIS A N 1
ATOM 2302 C CA . HIS A 1 286 ? -5.632 3.475 -22.933 1.00 89.31 286 HIS A CA 1
ATOM 2303 C C . HIS A 1 286 ? -6.137 2.427 -21.950 1.00 89.31 286 HIS A C 1
ATOM 2305 O O . HIS A 1 286 ? -7.325 2.125 -21.892 1.00 89.31 286 HIS A O 1
ATOM 2311 N N . TYR A 1 287 ? -5.209 1.867 -21.192 1.00 91.06 287 TYR A N 1
ATOM 2312 C CA . TYR A 1 287 ? -5.482 0.911 -20.138 1.00 91.06 287 TYR A CA 1
ATOM 2313 C C . TYR A 1 287 ? -5.363 1.624 -18.803 1.00 91.06 287 TYR A C 1
ATOM 2315 O O . TYR A 1 287 ? -4.354 2.279 -18.525 1.00 91.06 287 TYR A O 1
ATOM 2323 N N . GLU A 1 288 ? -6.368 1.457 -17.961 1.00 93.19 288 GLU A N 1
ATOM 2324 C CA . GLU A 1 288 ? -6.374 1.956 -16.598 1.00 93.19 288 GLU A CA 1
ATOM 2325 C C . GLU A 1 288 ? -6.843 0.855 -15.667 1.00 93.19 288 GLU A C 1
ATOM 2327 O O . GLU A 1 288 ? -7.931 0.307 -15.813 1.00 93.19 288 GLU A O 1
ATOM 2332 N N . LYS A 1 289 ? -6.028 0.556 -14.665 1.00 92.88 289 LYS A N 1
ATOM 2333 C CA . LYS A 1 289 ? -6.475 -0.268 -13.558 1.00 92.88 289 LYS A CA 1
ATOM 2334 C C . LYS A 1 289 ? -7.416 0.564 -12.687 1.00 92.88 289 LYS A C 1
ATOM 2336 O O . LYS A 1 289 ? -7.110 1.714 -12.387 1.00 92.88 289 LYS A O 1
ATOM 2341 N N . THR A 1 290 ? -8.567 0.017 -12.308 1.00 90.19 290 THR A N 1
ATOM 2342 C CA . THR A 1 290 ? -9.490 0.705 -11.379 1.00 90.19 290 THR A CA 1
ATOM 2343 C C . THR A 1 290 ? -9.662 -0.047 -10.061 1.00 90.19 290 THR A C 1
ATOM 2345 O O . THR A 1 290 ? -10.148 0.536 -9.096 1.00 90.19 290 THR A O 1
ATOM 2348 N N . LYS A 1 291 ? -9.227 -1.317 -10.014 1.00 90.38 291 LYS A N 1
ATOM 2349 C CA . LYS A 1 291 ? -9.100 -2.177 -8.825 1.00 90.38 291 LYS A CA 1
ATOM 2350 C C . LYS A 1 291 ? -7.950 -3.182 -9.038 1.00 90.38 291 LYS A C 1
ATOM 2352 O O . LYS A 1 291 ? -7.554 -3.383 -10.188 1.00 90.38 291 LYS A O 1
ATOM 2357 N N . PRO A 1 292 ? -7.423 -3.852 -7.993 1.00 89.44 292 PRO A N 1
ATOM 2358 C CA . PRO A 1 292 ? -6.360 -4.860 -8.098 1.00 89.44 292 PRO A CA 1
ATOM 2359 C C . PRO A 1 292 ? -6.504 -5.883 -9.234 1.00 89.44 292 PRO A C 1
ATOM 2361 O O . PRO A 1 292 ? -5.498 -6.212 -9.858 1.00 89.44 292 PRO A O 1
ATOM 2364 N N . ASN A 1 293 ? -7.726 -6.314 -9.552 1.00 86.94 293 ASN A N 1
ATOM 2365 C CA . ASN A 1 293 ? -7.986 -7.329 -10.577 1.00 86.94 293 ASN A CA 1
ATOM 2366 C C . ASN A 1 293 ? -8.912 -6.844 -11.707 1.00 86.94 293 ASN A C 1
ATOM 2368 O O . ASN A 1 293 ? -9.478 -7.662 -12.422 1.00 86.94 293 ASN A O 1
ATOM 2372 N N . HIS A 1 294 ? -9.049 -5.525 -11.889 1.00 88.56 294 HIS A N 1
ATOM 2373 C CA . HIS A 1 294 ? -9.913 -4.943 -12.920 1.00 88.56 294 HIS A CA 1
ATOM 2374 C C . HIS A 1 294 ? -9.171 -3.913 -13.780 1.00 88.56 294 HIS A C 1
ATOM 2376 O O . HIS A 1 294 ? -8.601 -2.939 -13.269 1.00 88.56 294 HIS A O 1
ATOM 2382 N N . LEU A 1 295 ? -9.224 -4.115 -15.099 1.00 89.06 295 LEU A N 1
ATOM 2383 C CA . LEU A 1 295 ? -8.644 -3.242 -16.116 1.00 89.06 295 LEU A CA 1
ATOM 2384 C C . LEU A 1 295 ? -9.752 -2.639 -16.981 1.00 89.06 295 LEU A C 1
ATOM 2386 O O . LEU A 1 295 ? -10.458 -3.352 -17.689 1.00 89.06 295 LEU A O 1
ATOM 2390 N N . ARG A 1 296 ? -9.845 -1.310 -16.986 1.00 88.25 296 ARG A N 1
ATOM 2391 C CA . ARG A 1 296 ? -10.625 -0.557 -17.965 1.00 88.25 296 ARG A CA 1
ATOM 2392 C C . ARG A 1 296 ? -9.790 -0.323 -19.218 1.00 88.25 296 ARG A C 1
ATOM 2394 O O . ARG A 1 296 ? -8.622 0.060 -19.133 1.00 88.25 296 ARG A O 1
ATOM 2401 N N . MET A 1 297 ? -10.416 -0.515 -20.373 1.00 88.69 297 MET A N 1
ATOM 2402 C CA . MET A 1 297 ? -9.836 -0.264 -21.688 1.00 88.69 297 MET A CA 1
ATOM 2403 C C . MET A 1 297 ? -10.653 0.802 -22.415 1.00 88.69 297 MET A C 1
ATOM 2405 O O . MET A 1 297 ? -11.815 0.575 -22.738 1.00 88.69 297 MET A O 1
ATOM 2409 N N . ASP A 1 298 ? -10.029 1.938 -22.709 1.00 85.00 298 ASP A N 1
ATOM 2410 C CA . ASP A 1 298 ? -10.628 3.038 -23.461 1.00 85.00 298 ASP A CA 1
ATOM 2411 C C . ASP A 1 298 ? -9.958 3.129 -24.846 1.00 85.00 298 ASP A C 1
ATOM 2413 O O . ASP A 1 298 ? -8.736 3.283 -24.947 1.00 85.00 298 ASP A O 1
ATOM 2417 N N . VAL A 1 299 ? -10.732 3.020 -25.933 1.00 80.38 299 VAL A N 1
ATOM 2418 C CA . VAL A 1 299 ? -10.215 3.088 -27.315 1.00 80.38 299 VAL A CA 1
ATOM 2419 C C . VAL A 1 299 ? -10.369 4.506 -27.865 1.00 80.38 299 VAL A C 1
ATOM 2421 O O . VAL A 1 299 ? -11.479 4.998 -28.047 1.00 80.38 299 VAL A O 1
ATOM 2424 N N . PHE A 1 300 ? -9.249 5.158 -28.177 1.00 68.75 300 PHE A N 1
ATOM 2425 C CA . PHE A 1 300 ? -9.206 6.475 -28.814 1.00 68.75 300 PHE A CA 1
ATOM 2426 C C . PHE A 1 300 ? -9.134 6.332 -30.339 1.00 68.75 300 PHE A C 1
ATOM 2428 O O . PHE A 1 300 ? -8.126 6.663 -30.965 1.00 68.75 300 PHE A O 1
ATOM 2435 N N . SER A 1 301 ? -10.205 5.847 -30.959 1.00 58.09 301 SER A N 1
ATOM 2436 C CA . SER A 1 301 ? -10.394 5.989 -32.402 1.00 58.09 301 SER A CA 1
ATOM 2437 C C . SER A 1 301 ? -11.769 6.585 -32.665 1.00 58.09 301 SER A C 1
ATOM 2439 O O . SER A 1 301 ? -12.790 6.001 -32.328 1.00 58.09 301 SER A O 1
ATOM 2441 N N . GLY A 1 302 ? -11.819 7.738 -33.338 1.00 56.44 302 GLY A N 1
ATOM 2442 C CA . GLY A 1 302 ? -13.067 8.292 -33.889 1.00 56.44 302 GLY A CA 1
ATOM 2443 C C . GLY A 1 302 ? -13.701 7.418 -34.988 1.00 56.44 302 GLY A C 1
ATOM 2444 O O . GLY A 1 302 ? -14.663 7.833 -35.622 1.00 56.44 302 GLY A O 1
ATOM 2445 N N . LYS A 1 303 ? -13.153 6.223 -35.238 1.00 54.19 303 LYS A N 1
ATOM 2446 C CA . LYS A 1 303 ? -13.707 5.169 -36.089 1.00 54.19 303 LYS A CA 1
ATOM 2447 C C . LYS A 1 303 ? -14.094 3.998 -35.185 1.00 54.19 303 LYS A C 1
ATOM 2449 O O . LYS A 1 303 ? -13.318 3.663 -34.292 1.00 54.19 303 LYS A O 1
ATOM 2454 N N . ALA A 1 304 ? -15.303 3.477 -35.415 1.00 47.94 304 ALA A N 1
ATOM 2455 C CA . ALA A 1 304 ? -16.024 2.463 -34.639 1.00 47.94 304 ALA A CA 1
ATOM 2456 C C . ALA A 1 304 ? -15.100 1.426 -33.984 1.00 47.94 304 ALA A C 1
ATOM 2458 O O . ALA A 1 304 ? -14.213 0.949 -34.676 1.00 47.94 304 ALA A O 1
ATOM 2459 N N . GLY A 1 305 ? -15.348 1.130 -32.696 1.00 57.38 305 GLY A N 1
ATOM 2460 C CA . GLY A 1 305 ? -14.492 0.434 -31.717 1.00 57.38 305 GLY A CA 1
ATOM 2461 C C . GLY A 1 305 ? -13.723 -0.823 -32.155 1.00 57.38 305 GLY A C 1
ATOM 2462 O O . GLY A 1 305 ? -13.117 -0.881 -33.212 1.00 57.38 305 GLY A O 1
ATOM 2463 N N . PHE A 1 306 ? -13.617 -1.831 -31.288 1.00 58.66 306 PHE A N 1
ATOM 2464 C CA . PHE A 1 306 ? -12.878 -3.051 -31.636 1.00 58.66 306 PHE A CA 1
ATOM 2465 C C . PHE A 1 306 ? -13.528 -3.709 -32.869 1.00 58.66 306 PHE A C 1
ATOM 2467 O O . PHE A 1 306 ? -14.626 -4.251 -32.773 1.00 58.66 306 PHE A O 1
ATOM 2474 N N . THR A 1 307 ? -12.870 -3.641 -34.030 1.00 54.97 307 THR A N 1
ATOM 2475 C CA . THR A 1 307 ? -13.433 -4.068 -35.326 1.00 54.97 307 THR A CA 1
ATOM 2476 C C . THR A 1 307 ? -13.620 -5.580 -35.462 1.00 54.97 307 THR A C 1
ATOM 2478 O O . THR A 1 307 ? -14.221 -6.011 -36.436 1.00 54.97 307 THR A O 1
ATOM 2481 N N . ASP A 1 308 ? -13.135 -6.378 -34.504 1.00 62.25 308 ASP A N 1
ATOM 2482 C CA . ASP A 1 308 ? -13.074 -7.843 -34.606 1.00 62.25 308 ASP A CA 1
ATOM 2483 C C . ASP A 1 308 ? -13.379 -8.537 -33.258 1.00 62.25 308 ASP A C 1
ATOM 2485 O O . ASP A 1 308 ? -12.625 -9.359 -32.735 1.00 62.25 308 ASP A O 1
ATOM 2489 N N . VAL A 1 309 ? -14.487 -8.128 -32.635 1.00 63.31 309 VAL A N 1
ATOM 2490 C CA . VAL A 1 309 ? -15.048 -8.731 -31.414 1.00 63.31 309 VAL A CA 1
ATOM 2491 C C . VAL A 1 309 ? -15.890 -9.937 -31.820 1.00 63.31 309 VAL A C 1
ATOM 2493 O O . VAL A 1 309 ? -17.032 -9.791 -32.251 1.00 63.31 309 VAL A O 1
ATOM 2496 N N . GLN A 1 310 ? -15.347 -11.140 -31.658 1.00 72.31 310 GLN A N 1
ATOM 2497 C CA . GLN A 1 310 ? -16.110 -12.374 -31.823 1.00 72.31 310 GLN A CA 1
ATOM 2498 C C . GLN A 1 310 ? -16.793 -12.715 -30.497 1.00 72.31 310 GLN A C 1
ATOM 2500 O O . GLN A 1 310 ? -16.130 -12.869 -29.470 1.00 72.31 310 GLN A O 1
ATOM 2505 N N . LYS A 1 311 ? -18.123 -12.841 -30.498 1.00 68.25 311 LYS A N 1
ATOM 2506 C CA . LYS A 1 311 ? -18.838 -13.406 -29.346 1.00 68.25 311 LYS A CA 1
ATOM 2507 C C . LYS A 1 311 ? -18.488 -14.890 -29.239 1.00 68.25 311 LYS A C 1
ATOM 2509 O O . LYS A 1 311 ? -18.572 -15.609 -30.229 1.00 68.25 311 LYS A O 1
ATOM 2514 N N . ALA A 1 312 ? -18.072 -15.322 -28.059 1.00 70.44 312 ALA A N 1
ATOM 2515 C CA . ALA A 1 312 ? -17.932 -16.728 -27.718 1.00 70.44 312 ALA A CA 1
ATOM 2516 C C . ALA A 1 312 ? -19.272 -17.271 -27.198 1.00 70.44 312 ALA A C 1
ATOM 2518 O O . ALA A 1 312 ? -20.100 -16.518 -26.679 1.00 70.44 312 ALA A O 1
ATOM 2519 N N . ASP A 1 313 ? -19.470 -18.583 -27.323 1.00 70.06 313 ASP A N 1
ATOM 2520 C CA . ASP A 1 313 ? -20.731 -19.261 -26.984 1.00 70.06 313 ASP A CA 1
ATOM 2521 C C . ASP A 1 313 ? -21.086 -19.193 -25.486 1.00 70.06 313 ASP A C 1
ATOM 2523 O O . ASP A 1 313 ? -22.233 -19.400 -25.103 1.00 70.06 313 ASP A O 1
ATOM 2527 N N . ASP A 1 314 ? -20.122 -18.856 -24.628 1.00 70.62 314 ASP A N 1
ATOM 2528 C CA . ASP A 1 314 ? -20.273 -18.724 -23.175 1.00 70.62 314 ASP A CA 1
ATOM 2529 C C . ASP A 1 314 ? -20.564 -17.282 -22.715 1.00 70.62 314 ASP A C 1
ATOM 2531 O O . ASP A 1 314 ? -20.417 -16.955 -21.537 1.00 70.62 314 ASP A O 1
ATOM 2535 N N . GLY A 1 315 ? -20.937 -16.394 -23.641 1.00 67.06 315 GLY A N 1
ATOM 2536 C CA . GLY A 1 315 ? -21.165 -14.978 -23.350 1.00 67.06 315 GLY A CA 1
ATOM 2537 C C . GLY A 1 315 ? -19.879 -14.164 -23.176 1.00 67.06 315 GLY A C 1
ATOM 2538 O O . GLY A 1 315 ? -19.957 -12.965 -22.899 1.00 67.06 315 GLY A O 1
ATOM 2539 N N . LYS A 1 316 ? -18.697 -14.768 -23.368 1.00 68.25 316 LYS A N 1
ATOM 2540 C CA . LYS A 1 316 ? -17.427 -14.036 -23.426 1.00 68.25 316 LYS A CA 1
ATOM 2541 C C . LYS A 1 316 ? -17.215 -13.421 -24.805 1.00 68.25 316 LYS A C 1
ATOM 2543 O O . LYS A 1 316 ? -17.902 -13.716 -25.780 1.00 68.25 316 LYS A O 1
ATOM 2548 N N . VAL A 1 317 ? -16.214 -12.558 -24.891 1.00 68.69 317 VAL A N 1
ATOM 2549 C CA . VAL A 1 317 ? -15.754 -11.970 -26.145 1.00 68.69 317 VAL A CA 1
ATOM 2550 C C . VAL A 1 317 ? -14.317 -12.405 -26.389 1.00 68.69 317 VAL A C 1
ATOM 2552 O O . VAL A 1 317 ? -13.471 -12.287 -25.504 1.00 68.69 317 VAL A O 1
ATOM 2555 N N . LYS A 1 318 ? -14.032 -12.867 -27.605 1.00 66.75 318 LYS A N 1
ATOM 2556 C CA . LYS A 1 318 ? -12.676 -13.020 -28.127 1.00 66.75 318 LYS A CA 1
ATOM 2557 C C . LYS A 1 318 ? -12.346 -11.810 -28.989 1.00 66.75 318 LYS A C 1
ATOM 2559 O O . LYS A 1 318 ? -13.120 -11.432 -29.863 1.00 66.75 318 LYS A O 1
ATOM 2564 N N . PHE A 1 319 ? -11.187 -11.220 -28.751 1.00 65.00 319 PHE A N 1
ATOM 2565 C CA . PHE A 1 319 ? -10.637 -10.166 -29.590 1.00 65.00 319 PHE A CA 1
ATOM 2566 C C . PHE A 1 319 ? -9.124 -10.352 -29.679 1.00 65.00 319 PHE A C 1
ATOM 2568 O O . PHE A 1 319 ? -8.489 -10.798 -28.723 1.00 65.00 319 PHE A O 1
ATOM 2575 N N . ASN A 1 320 ? -8.548 -10.017 -30.831 1.00 62.34 320 ASN A N 1
ATOM 2576 C CA . ASN A 1 320 ? -7.103 -10.027 -31.025 1.00 62.34 320 ASN A CA 1
ATOM 2577 C C . ASN A 1 320 ? -6.557 -8.609 -30.864 1.00 62.34 320 ASN A C 1
ATOM 2579 O O . ASN A 1 320 ? -6.942 -7.688 -31.583 1.00 62.34 320 ASN A O 1
ATOM 2583 N N . LEU A 1 321 ? -5.635 -8.439 -29.920 1.00 58.09 321 LEU A N 1
ATOM 2584 C CA . LEU A 1 321 ? -4.861 -7.214 -29.766 1.00 58.09 321 LEU A CA 1
ATOM 2585 C C . LEU A 1 321 ? -3.539 -7.357 -30.513 1.00 58.09 321 LEU A C 1
ATOM 2587 O O . LEU A 1 321 ? -2.624 -8.032 -30.046 1.00 58.09 321 LEU A O 1
ATOM 2591 N N . THR A 1 322 ? -3.407 -6.676 -31.647 1.00 56.75 322 THR A N 1
ATOM 2592 C CA . THR A 1 322 ? -2.112 -6.510 -32.315 1.00 56.75 322 THR A CA 1
ATOM 2593 C C . THR A 1 322 ? -1.611 -5.093 -32.066 1.00 56.75 322 THR A C 1
ATOM 2595 O O . THR A 1 322 ? -2.036 -4.141 -32.714 1.00 56.75 322 THR A O 1
ATOM 2598 N N . ALA A 1 323 ? -0.711 -4.933 -31.097 1.00 55.03 323 ALA A N 1
ATOM 2599 C CA . ALA A 1 323 ? -0.047 -3.660 -30.842 1.00 55.03 323 ALA A CA 1
ATOM 2600 C C . ALA A 1 323 ? 1.299 -3.622 -31.580 1.00 55.03 323 ALA A C 1
ATOM 2602 O O . ALA A 1 323 ? 2.236 -4.332 -31.223 1.00 55.03 323 ALA A O 1
ATOM 2603 N N . SER A 1 324 ? 1.424 -2.766 -32.595 1.00 53.84 324 SER A N 1
ATOM 2604 C CA . SER A 1 324 ? 2.698 -2.514 -33.274 1.00 53.84 324 SER A CA 1
ATOM 2605 C C . SER A 1 324 ? 3.496 -1.429 -32.541 1.00 53.84 324 SER A C 1
ATOM 2607 O O . SER A 1 324 ? 3.677 -0.324 -33.054 1.00 53.84 324 SER A O 1
ATOM 2609 N N . SER A 1 325 ? 3.965 -1.696 -31.321 1.00 54.81 325 SER A N 1
ATOM 2610 C CA . SER A 1 325 ? 5.012 -0.846 -30.746 1.00 54.81 325 SER A CA 1
ATOM 2611 C C . SER A 1 325 ? 6.351 -1.305 -31.313 1.00 54.81 325 SER A C 1
ATOM 2613 O O . SER A 1 325 ? 6.815 -2.398 -30.984 1.00 54.81 325 SER A O 1
ATOM 2615 N N . ARG A 1 326 ? 6.989 -0.503 -32.173 1.00 56.34 326 ARG A N 1
ATOM 2616 C CA . ARG A 1 326 ? 8.393 -0.756 -32.518 1.00 56.34 326 ARG A CA 1
ATOM 2617 C C . ARG A 1 326 ? 9.214 -0.522 -31.256 1.00 56.34 326 ARG A C 1
ATOM 2619 O O . ARG A 1 326 ? 9.241 0.594 -30.748 1.00 56.34 326 ARG A O 1
ATOM 2626 N N . PHE A 1 327 ? 9.850 -1.569 -30.741 1.00 60.28 327 PHE A N 1
ATOM 2627 C CA . PHE A 1 327 ? 10.873 -1.419 -29.715 1.00 60.28 327 PHE A CA 1
ATOM 2628 C C . PHE A 1 327 ? 11.988 -0.529 -30.277 1.00 60.28 327 PHE A C 1
ATOM 2630 O O . PHE A 1 327 ? 12.687 -0.909 -31.223 1.00 60.28 327 PHE A O 1
ATOM 2637 N N . ASP A 1 328 ? 12.112 0.682 -29.735 1.00 68.50 328 ASP A N 1
ATOM 2638 C CA . ASP A 1 328 ? 13.124 1.646 -30.157 1.00 68.50 328 ASP A CA 1
ATOM 2639 C C . ASP A 1 328 ? 14.471 1.298 -29.511 1.00 68.50 328 ASP A C 1
ATOM 2641 O O . ASP A 1 328 ? 14.938 1.913 -28.549 1.00 68.50 328 ASP A O 1
ATOM 2645 N N . HIS A 1 329 ? 15.091 0.252 -30.053 1.00 67.69 329 HIS A N 1
ATOM 2646 C CA . HIS A 1 329 ? 16.421 -0.206 -29.670 1.00 67.69 329 HIS A CA 1
ATOM 2647 C C . HIS A 1 329 ? 17.485 0.891 -29.833 1.00 67.69 329 HIS A C 1
ATOM 2649 O O . HIS A 1 329 ? 18.490 0.860 -29.128 1.00 67.69 329 HIS A O 1
ATOM 2655 N N . ILE A 1 330 ? 17.265 1.887 -30.704 1.00 71.88 330 ILE A N 1
ATOM 2656 C CA . ILE A 1 330 ? 18.166 3.034 -30.871 1.00 71.88 330 ILE A CA 1
ATOM 2657 C C . ILE A 1 330 ? 18.022 3.985 -29.684 1.00 71.88 330 ILE A C 1
ATOM 2659 O O . ILE A 1 330 ? 19.030 4.421 -29.129 1.00 71.88 330 ILE A O 1
ATOM 2663 N N . ALA A 1 331 ? 16.799 4.302 -29.257 1.00 68.31 331 ALA A N 1
ATOM 2664 C CA . ALA A 1 331 ? 16.574 5.105 -28.059 1.00 68.31 331 ALA A CA 1
ATOM 2665 C C . ALA A 1 331 ? 17.123 4.420 -26.803 1.00 68.31 331 ALA A C 1
ATOM 2667 O O . ALA A 1 331 ? 17.740 5.100 -25.981 1.00 68.31 331 ALA A O 1
ATOM 2668 N N . LEU A 1 332 ? 16.956 3.098 -26.674 1.00 68.25 332 LEU A N 1
ATOM 2669 C CA . LEU A 1 332 ? 17.582 2.332 -25.596 1.00 68.25 332 LEU A CA 1
ATOM 2670 C C . LEU A 1 332 ? 19.111 2.372 -25.709 1.00 68.25 332 LEU A C 1
ATOM 2672 O O . LEU A 1 332 ? 19.780 2.712 -24.740 1.00 68.25 332 LEU A O 1
ATOM 2676 N N . GLY A 1 333 ? 19.667 2.111 -26.894 1.00 68.38 333 GLY A N 1
ATOM 2677 C CA . GLY A 1 333 ? 21.108 2.152 -27.144 1.00 68.38 333 GLY A CA 1
ATOM 2678 C C . GLY A 1 333 ? 21.728 3.513 -26.824 1.00 68.38 333 GLY A C 1
ATOM 2679 O O . GLY A 1 333 ? 22.742 3.576 -26.140 1.00 68.38 333 GLY A O 1
ATOM 2680 N N . ARG A 1 334 ? 21.088 4.621 -27.219 1.00 72.19 334 ARG A N 1
ATOM 2681 C CA . ARG A 1 334 ? 21.526 5.990 -26.881 1.00 72.19 334 ARG A CA 1
ATOM 2682 C C . ARG A 1 334 ? 21.567 6.227 -25.380 1.00 72.19 334 ARG A C 1
ATOM 2684 O O . ARG A 1 334 ? 22.471 6.891 -24.888 1.00 72.19 334 ARG A O 1
ATOM 2691 N N . VAL A 1 335 ? 20.581 5.701 -24.667 1.00 64.56 335 VAL A N 1
ATOM 2692 C CA . VAL A 1 335 ? 20.495 5.833 -23.217 1.00 64.56 335 VAL A CA 1
ATOM 2693 C C . VAL A 1 335 ? 21.569 4.988 -22.537 1.00 64.56 335 VAL A C 1
ATOM 2695 O O . VAL A 1 335 ? 22.272 5.508 -21.683 1.00 64.56 335 VAL A O 1
ATOM 2698 N N . LEU A 1 336 ? 21.774 3.743 -22.973 1.00 68.81 336 LEU A N 1
ATOM 2699 C CA . LEU A 1 336 ? 22.841 2.877 -22.466 1.00 68.81 336 LEU A CA 1
ATOM 2700 C C . LEU A 1 336 ? 24.237 3.463 -22.736 1.00 68.81 336 LEU A C 1
ATOM 2702 O O . LEU A 1 336 ? 25.086 3.455 -21.849 1.00 68.81 336 LEU A O 1
ATOM 2706 N N . VAL A 1 337 ? 24.468 4.036 -23.923 1.00 70.88 337 VAL A N 1
ATOM 2707 C CA . VAL A 1 337 ? 25.724 4.728 -24.267 1.00 70.88 337 VAL A CA 1
ATOM 2708 C C . VAL A 1 337 ? 25.917 5.981 -23.414 1.00 70.88 337 VAL A C 1
ATOM 2710 O O . VAL A 1 337 ? 27.022 6.224 -22.928 1.00 70.88 337 VAL A O 1
ATOM 2713 N N . LEU A 1 338 ? 24.864 6.771 -23.184 1.00 65.25 338 LEU A N 1
ATOM 2714 C CA . LEU A 1 338 ? 24.929 7.922 -22.281 1.00 65.25 338 LEU A CA 1
ATOM 2715 C C . LEU A 1 338 ? 25.288 7.477 -20.854 1.00 65.25 338 LEU A C 1
ATOM 2717 O O . LEU A 1 338 ? 26.172 8.061 -20.232 1.00 65.25 338 LEU A O 1
ATOM 2721 N N . SER A 1 339 ? 24.675 6.399 -20.366 1.00 56.81 339 SER A N 1
ATOM 2722 C CA . SER A 1 339 ? 24.974 5.828 -19.052 1.00 56.81 339 SER A CA 1
ATOM 2723 C C . SER A 1 339 ? 26.419 5.331 -18.943 1.00 56.81 339 SER A C 1
ATOM 2725 O O . SER A 1 339 ? 27.079 5.586 -17.938 1.00 56.81 339 SER A O 1
ATOM 2727 N N . ALA A 1 340 ? 26.947 4.693 -19.992 1.00 61.72 340 ALA A N 1
ATOM 2728 C CA . ALA A 1 340 ? 28.335 4.232 -20.039 1.00 61.72 340 ALA A CA 1
ATOM 2729 C C . ALA A 1 340 ? 29.348 5.393 -20.108 1.00 61.72 340 ALA A C 1
ATOM 2731 O O . ALA A 1 340 ? 30.380 5.365 -19.441 1.00 61.72 340 ALA A O 1
ATOM 2732 N N . THR A 1 341 ? 29.045 6.448 -20.869 1.00 63.53 341 THR A N 1
ATOM 2733 C CA . THR A 1 341 ? 29.956 7.591 -21.081 1.00 63.53 341 THR A CA 1
ATOM 2734 C C . THR A 1 341 ? 29.987 8.589 -19.919 1.00 63.53 341 THR A C 1
ATOM 2736 O O . THR A 1 341 ? 30.979 9.295 -19.741 1.00 63.53 341 THR A O 1
ATOM 2739 N N . ILE A 1 342 ? 28.951 8.637 -19.074 1.00 58.78 342 ILE A N 1
ATOM 2740 C CA . ILE A 1 342 ? 28.979 9.404 -17.814 1.00 58.78 342 ILE A CA 1
ATOM 2741 C C . ILE A 1 342 ? 29.935 8.762 -16.787 1.00 58.78 342 ILE A C 1
ATOM 2743 O O . ILE A 1 342 ? 30.492 9.468 -15.940 1.00 58.78 342 ILE A O 1
ATOM 2747 N N . ASN A 1 343 ? 30.168 7.448 -16.877 1.00 49.50 343 ASN A N 1
ATOM 2748 C CA . ASN A 1 343 ? 31.128 6.735 -16.030 1.00 49.50 343 ASN A CA 1
ATOM 2749 C C . ASN A 1 343 ? 32.572 6.817 -16.548 1.00 49.50 343 ASN A C 1
ATOM 2751 O O . ASN A 1 343 ? 33.492 6.699 -15.751 1.00 49.50 343 ASN A O 1
ATOM 2755 N N . SER A 1 344 ? 32.791 7.081 -17.842 1.00 50.69 344 SER A N 1
ATOM 2756 C CA . SER A 1 344 ? 34.142 7.235 -18.410 1.00 50.69 344 SER A CA 1
ATOM 2757 C C . SER A 1 344 ? 34.732 8.642 -18.247 1.00 50.69 344 SER A C 1
ATOM 2759 O O . SER A 1 344 ? 35.875 8.875 -18.629 1.00 50.69 344 SER A O 1
ATOM 2761 N N . LYS A 1 345 ? 33.961 9.598 -17.715 1.00 48.03 345 LYS A N 1
ATOM 2762 C CA . LYS A 1 345 ? 34.450 10.925 -17.319 1.00 48.03 345 LYS A CA 1
ATOM 2763 C C . LYS A 1 345 ? 34.738 10.941 -15.817 1.00 48.03 345 LYS A C 1
ATOM 2765 O O . LYS A 1 345 ? 34.032 11.602 -15.058 1.00 48.03 345 LYS A O 1
ATOM 2770 N N . GLU A 1 346 ? 35.750 10.197 -15.385 1.00 46.56 346 GLU A N 1
ATOM 2771 C CA . GLU A 1 346 ? 36.498 10.570 -14.180 1.00 46.56 346 GLU A CA 1
ATOM 2772 C C . GLU A 1 346 ? 37.657 11.495 -14.576 1.00 46.56 346 GLU A C 1
ATOM 2774 O O . GLU A 1 346 ? 38.165 11.389 -15.698 1.00 46.56 346 GLU A O 1
ATOM 2779 N N . PRO A 1 347 ? 38.011 12.471 -13.720 1.00 44.47 347 PRO A N 1
ATOM 2780 C CA . PRO A 1 347 ? 39.069 13.421 -14.018 1.00 44.47 347 PRO A CA 1
ATOM 2781 C C . PRO A 1 347 ? 40.368 12.644 -14.205 1.00 44.47 347 PRO A C 1
ATOM 2783 O O . PRO A 1 347 ? 40.710 11.799 -13.380 1.00 44.47 347 PRO A O 1
ATOM 2786 N N . ALA A 1 348 ? 41.076 12.930 -15.298 1.00 42.19 348 ALA A N 1
ATOM 2787 C CA . ALA A 1 348 ? 42.454 12.502 -15.455 1.00 42.19 348 ALA A CA 1
ATOM 2788 C C . ALA A 1 348 ? 43.189 12.795 -14.142 1.00 42.19 348 ALA A C 1
ATOM 2790 O O . ALA A 1 348 ? 43.184 13.932 -13.665 1.00 42.19 348 ALA A O 1
ATOM 2791 N N . GLN A 1 349 ? 43.738 11.747 -13.533 1.00 40.97 349 GLN A N 1
ATOM 2792 C CA . GLN A 1 349 ? 44.638 11.875 -12.402 1.00 40.97 349 GLN A CA 1
ATOM 2793 C C . GLN A 1 349 ? 45.749 12.838 -12.828 1.00 40.97 349 GLN A C 1
ATOM 2795 O O . GLN A 1 349 ? 46.501 12.544 -13.756 1.00 40.97 349 GLN A O 1
ATOM 2800 N N . ASN A 1 350 ? 45.809 14.007 -12.188 1.00 41.16 350 ASN A N 1
ATOM 2801 C CA . ASN A 1 350 ? 47.022 14.810 -12.190 1.00 41.16 350 ASN A CA 1
ATOM 2802 C C . ASN A 1 350 ? 48.075 13.982 -11.444 1.00 41.16 350 ASN A C 1
ATOM 2804 O O . ASN A 1 350 ? 48.020 13.884 -10.217 1.00 41.16 350 ASN A O 1
ATOM 2808 N N . ILE A 1 351 ? 48.947 13.334 -12.217 1.00 39.62 351 ILE A N 1
ATOM 2809 C CA . ILE A 1 351 ? 50.268 12.871 -11.781 1.00 39.62 351 ILE A CA 1
ATOM 2810 C C . ILE A 1 351 ? 51.178 14.091 -11.687 1.00 39.62 351 ILE A C 1
ATOM 2812 O O . ILE A 1 351 ? 51.119 14.924 -12.624 1.00 39.62 351 ILE A O 1
#

pLDDT: mean 83.67, std 13.96, range [39.62, 98.31]